Protein AF-A0AAU5ZGX2-F1 (afdb_monomer)

Foldseek 3Di:
DLCQLQVLCVVVVWPKDWDDDDDATEIETELVCVQVSLLSCCPVVNQVAWDAWAWAAPDQQAIKIKTKTWHPDPDPDIHIYIYIYGAHHVQQEGAFCCVVPVVSLVRQLLRCQQRVHHHPPRPDNDHDPDDPPDDDHNNHPPDDDVCVVPAPPPRDDDPPPDPPDPPPDDDDDDDDDFPDDDCCVPDDHDPPDDDDDPPDDDDGDDDDDDDDDDDDDDDDDDDDDDDDDD

Solvent-accessible surface area (backbone atoms only — not comparable to full-atom values): 14916 Å² total; per-residue (Å²): 103,75,54,52,58,53,50,52,37,41,74,72,71,41,83,57,43,81,48,95,58,94,77,52,48,30,35,40,39,50,57,93,43,48,57,63,48,51,50,46,39,30,74,76,70,44,39,70,42,71,76,52,46,46,68,43,70,54,68,94,74,8,34,40,37,38,36,34,34,27,20,78,80,86,56,100,56,75,45,53,40,35,45,31,28,66,31,50,63,92,67,32,61,44,72,40,46,41,89,81,38,71,67,40,49,60,30,50,19,45,30,25,43,32,62,57,38,44,50,50,89,46,94,73,81,49,80,76,82,74,63,92,86,68,84,77,30,75,67,31,86,84,46,78,56,65,64,70,75,75,40,69,83,79,60,92,74,68,96,80,80,55,103,73,69,67,94,80,72,80,81,77,83,82,78,81,65,92,90,65,77,57,60,92,80,63,60,94,69,70,91,89,65,81,83,78,70,91,81,65,81,82,81,78,83,80,82,77,83,80,81,83,82,78,86,84,82,83,84,80,82,86,81,84,82,82,85,88,83,137

Radius of gyration: 30.26 Å; Cα contacts (8 Å, |Δi|>4): 289; chains: 1; bounding box: 65×84×64 Å

Mean predicted aligned error: 16.65 Å

Nearest PDB structures (foldseek):
  8ugi-assembly1_1C  TM=7.668E-01  e=5.657E-13  Sus scrofa
  7z7v-assembly1_C  TM=9.170E-01  e=7.320E-11  unclassified
  8e73-assembly1_S3  TM=9.024E-01  e=4.445E-11  Vigna radiata
  8gym-assembly1_s3  TM=8.548E-01  e=3.508E-08  Tetrahymena thermophila SB210
  6cfw-assembly1_K  TM=7.752E-01  e=2.569E-08  Pyrococcus furiosus DSM 3638

pLDDT: mean 76.88, std 22.95, ra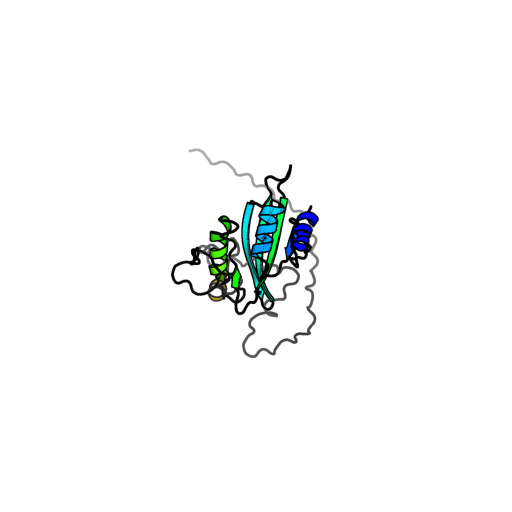nge [35.94, 98.69]

Structure (mmCIF, N/CA/C/O backbone):
data_AF-A0AAU5ZGX2-F1
#
_entry.id   AF-A0AAU5ZGX2-F1
#
loop_
_atom_site.group_PDB
_atom_site.id
_atom_site.type_symbol
_atom_site.label_atom_id
_atom_site.label_alt_id
_atom_site.label_comp_id
_atom_site.label_asym_id
_atom_site.label_entity_id
_atom_site.label_seq_id
_atom_site.pdbx_PDB_ins_code
_atom_site.Cartn_x
_atom_site.Cartn_y
_atom_site.Cartn_z
_atom_site.occupancy
_atom_site.B_iso_or_equiv
_atom_site.auth_seq_id
_atom_site.auth_comp_id
_atom_site.auth_asym_id
_atom_site.auth_atom_id
_atom_site.pdbx_PDB_model_num
ATOM 1 N N . MET A 1 1 ? -4.197 10.205 19.923 1.00 52.53 1 MET A N 1
ATOM 2 C CA . MET A 1 1 ? -4.602 10.497 18.534 1.00 52.53 1 MET A CA 1
ATOM 3 C C . MET A 1 1 ? -3.742 9.746 17.518 1.00 52.53 1 MET A C 1
ATOM 5 O O . MET A 1 1 ? -4.266 8.819 16.932 1.00 52.53 1 MET A O 1
ATOM 9 N N . SER A 1 2 ? -2.413 9.945 17.417 1.00 55.97 2 SER A N 1
ATOM 10 C CA . SER A 1 2 ? -1.538 8.908 16.796 1.00 55.97 2 SER A CA 1
ATOM 11 C C . SER A 1 2 ? -1.635 7.555 17.529 1.00 55.97 2 SER A C 1
ATOM 13 O O . SER A 1 2 ? -1.546 6.501 16.903 1.00 55.97 2 SER A O 1
ATOM 15 N N . HIS A 1 3 ? -1.835 7.617 18.852 1.00 61.22 3 HIS A N 1
ATOM 16 C CA . HIS A 1 3 ? -2.159 6.467 19.693 1.00 61.22 3 HIS A CA 1
ATOM 17 C C . HIS A 1 3 ? -3.439 5.771 19.224 1.00 61.22 3 HIS A C 1
ATOM 19 O O . HIS A 1 3 ? -3.404 4.575 19.043 1.00 61.22 3 HIS A O 1
ATOM 25 N N . ASP A 1 4 ? -4.511 6.489 18.894 1.00 85.50 4 ASP A N 1
ATOM 26 C CA . ASP A 1 4 ? -5.819 5.901 18.574 1.00 85.50 4 ASP A CA 1
ATOM 27 C C . ASP A 1 4 ? -5.759 4.971 17.349 1.00 85.50 4 ASP A C 1
ATOM 29 O O . ASP A 1 4 ? -6.339 3.889 17.371 1.00 85.50 4 ASP A O 1
ATOM 33 N N . ALA A 1 5 ? -4.992 5.334 16.313 1.00 92.31 5 ALA A N 1
ATOM 34 C CA . ALA A 1 5 ? -4.777 4.477 15.145 1.00 92.31 5 ALA A CA 1
ATOM 35 C C . ALA A 1 5 ? -3.962 3.215 15.482 1.00 92.31 5 ALA A C 1
ATOM 37 O O . ALA A 1 5 ? -4.346 2.103 15.116 1.00 92.31 5 ALA A O 1
ATOM 38 N N . LEU A 1 6 ? -2.843 3.372 16.197 1.00 95.19 6 LEU A N 1
ATOM 39 C CA . LEU A 1 6 ? -1.997 2.248 16.611 1.00 95.19 6 LEU A CA 1
ATOM 40 C C . LEU A 1 6 ? -2.716 1.334 17.619 1.00 95.19 6 LEU A C 1
ATOM 42 O O . LEU A 1 6 ? -2.639 0.110 17.523 1.00 95.19 6 LEU A O 1
ATOM 46 N N . ASP A 1 7 ? -3.440 1.922 18.562 1.00 95.31 7 ASP A N 1
ATOM 47 C CA . ASP A 1 7 ? -4.207 1.253 19.608 1.00 95.31 7 ASP A CA 1
ATOM 48 C C . ASP A 1 7 ? -5.372 0.475 18.995 1.00 95.31 7 ASP A C 1
ATOM 50 O O . ASP A 1 7 ? -5.602 -0.670 19.379 1.00 95.31 7 ASP A O 1
ATOM 54 N N . ALA A 1 8 ? -6.072 1.032 17.999 1.00 95.94 8 ALA A N 1
ATOM 55 C CA . ALA A 1 8 ? -7.118 0.317 17.269 1.00 95.94 8 ALA A CA 1
ATOM 56 C C . ALA A 1 8 ? -6.558 -0.911 16.534 1.00 95.94 8 ALA A C 1
ATOM 58 O O . ALA A 1 8 ? -7.114 -2.006 16.643 1.00 95.94 8 ALA A O 1
ATOM 59 N N . LEU A 1 9 ? -5.426 -0.757 15.839 1.00 97.62 9 LEU A N 1
ATOM 60 C CA . LEU A 1 9 ? -4.765 -1.859 15.135 1.00 97.62 9 LEU A CA 1
ATOM 61 C C . LEU A 1 9 ? -4.294 -2.955 16.098 1.00 97.62 9 LEU A C 1
ATOM 63 O O . LEU A 1 9 ? -4.573 -4.137 15.889 1.00 97.62 9 LEU A O 1
ATOM 67 N N . THR A 1 10 ? -3.613 -2.577 17.178 1.00 97.31 10 THR A N 1
ATOM 68 C CA . THR A 1 10 ? -3.107 -3.540 18.166 1.00 97.31 10 THR A CA 1
ATOM 69 C C . THR A 1 10 ? -4.237 -4.208 18.951 1.00 97.31 10 THR A C 1
ATOM 71 O O . THR A 1 10 ? -4.171 -5.412 19.199 1.00 97.31 10 THR A O 1
ATOM 74 N N . SER A 1 11 ? -5.324 -3.490 19.251 1.00 97.25 11 SER A N 1
ATOM 75 C CA . SER A 1 11 ? -6.539 -4.055 19.863 1.00 97.25 11 SER A CA 1
ATOM 76 C C . SER A 1 11 ? -7.256 -5.043 18.939 1.00 97.25 11 SER A C 1
ATOM 78 O O . SER A 1 11 ? -7.857 -6.004 19.417 1.00 97.25 11 SER A O 1
ATOM 80 N N . ALA A 1 12 ? -7.152 -4.854 17.621 1.00 97.06 12 ALA A N 1
ATOM 81 C CA . ALA A 1 12 ? -7.617 -5.809 16.616 1.00 97.06 12 ALA A CA 1
ATOM 82 C C . ALA A 1 12 ? -6.666 -7.013 16.427 1.00 97.06 12 ALA A C 1
ATOM 84 O O . ALA A 1 12 ? -6.909 -7.865 15.574 1.00 97.06 12 ALA A O 1
ATOM 85 N N . GLY A 1 13 ? -5.586 -7.110 17.213 1.00 97.50 13 GLY A N 1
ATOM 86 C CA . GLY A 1 13 ? -4.616 -8.207 17.152 1.00 97.50 13 GLY A CA 1
ATOM 87 C C . GLY A 1 13 ? -3.580 -8.074 16.033 1.00 97.50 13 GLY A C 1
ATOM 88 O O . GLY A 1 13 ? -2.863 -9.034 15.748 1.00 97.50 13 GLY A O 1
ATOM 89 N N . ILE A 1 14 ? -3.480 -6.906 15.394 1.00 98.12 14 ILE A N 1
ATOM 90 C CA . ILE A 1 14 ? -2.488 -6.638 14.350 1.00 98.12 14 ILE A CA 1
ATOM 91 C C . ILE A 1 14 ? -1.179 -6.220 15.020 1.00 98.12 14 ILE A C 1
ATOM 93 O O . ILE A 1 14 ? -1.151 -5.308 15.845 1.00 98.12 14 ILE A O 1
ATOM 97 N N . ALA A 1 15 ? -0.073 -6.865 14.641 1.00 97.50 15 ALA A N 1
ATOM 98 C CA . ALA A 1 15 ? 1.269 -6.548 15.135 1.00 97.50 15 ALA A CA 1
ATOM 99 C C . ALA A 1 15 ? 1.820 -5.255 14.498 1.00 97.50 15 ALA A C 1
ATOM 101 O O . ALA A 1 15 ? 2.815 -5.281 13.778 1.00 97.50 15 ALA A O 1
ATOM 102 N N . ALA A 1 16 ? 1.125 -4.140 14.719 1.00 97.12 16 ALA A N 1
ATOM 103 C CA . ALA A 1 16 ? 1.472 -2.822 14.212 1.00 97.12 16 ALA A CA 1
ATOM 104 C C . ALA A 1 16 ? 2.488 -2.120 15.126 1.00 97.12 16 ALA A C 1
ATOM 106 O O . ALA A 1 16 ? 2.425 -2.242 16.350 1.00 97.12 16 ALA A O 1
ATOM 107 N N . THR A 1 17 ? 3.399 -1.345 14.540 1.00 96.44 17 THR A N 1
ATOM 108 C CA . THR A 1 17 ? 4.371 -0.531 15.284 1.00 96.44 17 THR A CA 1
ATOM 109 C C . THR A 1 17 ? 4.419 0.882 14.729 1.00 96.44 17 THR A C 1
ATOM 111 O O . THR A 1 17 ? 4.478 1.063 13.514 1.00 96.44 17 THR A O 1
ATOM 114 N N . ALA A 1 18 ? 4.441 1.890 15.600 1.00 93.69 18 ALA A N 1
ATOM 115 C CA . ALA A 1 18 ? 4.725 3.255 15.173 1.00 93.69 18 ALA A CA 1
ATOM 116 C C . ALA A 1 18 ? 6.212 3.423 14.835 1.00 93.69 18 ALA A C 1
ATOM 118 O O . ALA A 1 18 ? 7.080 2.840 15.487 1.00 93.69 18 ALA A O 1
ATOM 119 N N . ALA A 1 19 ? 6.491 4.256 13.839 1.00 88.81 19 ALA A N 1
ATOM 120 C CA . ALA A 1 19 ? 7.831 4.681 13.474 1.00 88.81 19 ALA A CA 1
ATOM 121 C C . ALA A 1 19 ? 7.952 6.203 13.564 1.00 88.81 19 ALA A C 1
ATOM 123 O O . ALA A 1 19 ? 7.008 6.929 13.243 1.00 88.81 19 ALA A O 1
ATOM 124 N N . ASP A 1 20 ? 9.136 6.676 13.954 1.00 81.38 20 ASP A N 1
ATOM 125 C CA . ASP A 1 20 ? 9.435 8.104 14.002 1.00 81.38 20 ASP A CA 1
ATOM 126 C C . ASP A 1 20 ? 9.409 8.700 12.589 1.00 81.38 20 ASP A C 1
ATOM 128 O O . ASP A 1 20 ? 10.128 8.265 11.683 1.00 81.38 20 ASP A O 1
ATOM 132 N N . SER A 1 21 ? 8.585 9.727 12.405 1.00 79.94 21 SER A N 1
ATOM 133 C CA . SER A 1 21 ? 8.461 10.477 11.157 1.00 79.94 21 SER A CA 1
ATOM 134 C C . SER A 1 21 ? 8.298 11.967 11.434 1.00 79.94 21 SER A C 1
ATOM 136 O O . SER A 1 21 ? 7.730 12.387 12.441 1.00 79.94 21 SER A O 1
ATOM 138 N N . PHE A 1 22 ? 8.800 12.792 10.515 1.00 79.25 22 PHE A N 1
ATOM 139 C CA . PHE A 1 22 ? 8.487 14.216 10.503 1.00 79.25 22 PHE A CA 1
ATOM 140 C C . PHE A 1 22 ? 7.195 14.420 9.704 1.00 79.25 22 PHE A C 1
ATOM 142 O O . PHE A 1 22 ? 7.195 14.225 8.490 1.00 79.25 22 PHE A O 1
ATOM 149 N N . GLY A 1 23 ? 6.100 14.793 10.372 1.00 82.38 23 GLY A N 1
ATOM 150 C CA . GLY A 1 23 ? 4.791 14.995 9.739 1.00 82.38 23 GLY A CA 1
ATOM 151 C C . GLY A 1 23 ? 3.749 13.964 10.198 1.00 82.38 23 GLY A C 1
ATOM 152 O O . GLY A 1 23 ? 3.616 13.781 11.409 1.00 82.38 23 GLY A O 1
ATOM 153 N N . PRO A 1 24 ? 2.990 13.327 9.279 1.00 84.94 24 PRO A N 1
ATOM 154 C CA . PRO A 1 24 ? 1.991 12.315 9.628 1.00 84.94 24 PRO A CA 1
ATOM 155 C C . PRO A 1 24 ? 2.589 11.169 10.441 1.00 84.94 24 PRO A C 1
ATOM 157 O O . PRO A 1 24 ? 3.753 10.803 10.240 1.00 84.94 24 PRO A O 1
AT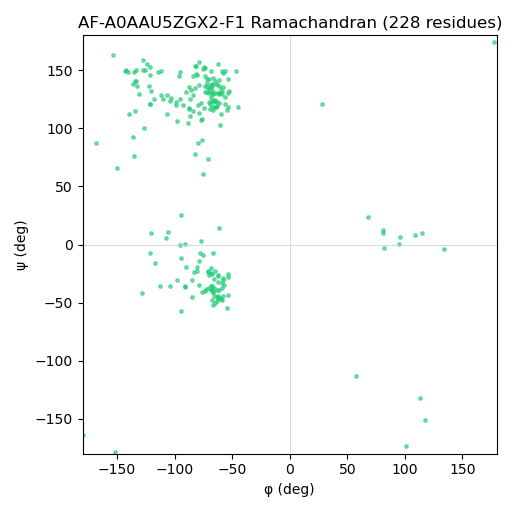OM 160 N N . VAL A 1 25 ? 1.782 10.573 11.321 1.00 91.56 25 VAL A N 1
ATOM 161 C CA . VAL A 1 25 ? 2.180 9.353 12.030 1.00 91.56 25 VAL A CA 1
ATOM 162 C C . VAL A 1 25 ? 2.401 8.236 11.021 1.00 91.56 25 VAL A C 1
ATOM 164 O O . VAL A 1 25 ? 1.618 8.072 10.085 1.00 91.56 25 VAL A O 1
ATOM 167 N N . THR A 1 26 ? 3.474 7.476 11.209 1.00 95.75 26 THR A N 1
ATOM 168 C CA . THR A 1 26 ? 3.774 6.329 10.362 1.00 95.75 26 THR A CA 1
ATOM 169 C C . THR A 1 26 ? 3.623 5.042 11.153 1.00 95.75 26 THR A C 1
ATOM 171 O O . THR A 1 26 ? 4.194 4.911 12.235 1.00 95.75 26 THR A O 1
ATOM 174 N N . ILE A 1 27 ? 2.863 4.096 10.612 1.00 97.31 27 ILE A N 1
ATOM 175 C CA . ILE A 1 27 ? 2.595 2.800 11.227 1.00 97.31 27 ILE A CA 1
ATOM 176 C C . ILE A 1 27 ? 3.064 1.708 10.270 1.00 97.31 27 ILE A C 1
ATOM 178 O O . ILE A 1 27 ? 2.592 1.610 9.139 1.00 97.31 27 ILE A O 1
ATOM 182 N N . ASP A 1 28 ? 3.993 0.877 10.726 1.00 97.75 28 ASP A N 1
ATOM 183 C CA . ASP A 1 28 ? 4.382 -0.340 10.026 1.00 97.75 28 ASP A CA 1
ATOM 184 C C . ASP A 1 28 ? 3.436 -1.480 10.425 1.00 97.75 28 ASP A C 1
ATOM 186 O O . ASP A 1 28 ? 3.162 -1.686 11.610 1.00 97.75 28 ASP A O 1
ATOM 190 N N . VAL A 1 29 ? 2.945 -2.228 9.436 1.00 98.44 29 VAL A N 1
ATOM 191 C CA . VAL A 1 29 ? 2.091 -3.407 9.625 1.00 98.44 29 VAL A CA 1
ATOM 192 C C . VAL A 1 29 ? 2.650 -4.617 8.866 1.00 98.44 29 VAL A C 1
ATOM 194 O O . VAL A 1 29 ? 3.270 -4.460 7.805 1.00 98.44 29 VAL A O 1
ATOM 197 N N . PRO A 1 30 ? 2.422 -5.851 9.350 1.00 98.31 30 PRO A N 1
ATOM 198 C CA . PRO A 1 30 ? 2.777 -7.053 8.605 1.00 98.31 30 PRO A CA 1
ATOM 199 C C . PRO A 1 30 ? 2.013 -7.127 7.279 1.00 98.31 30 PRO A C 1
ATOM 201 O O . PRO A 1 30 ? 0.816 -6.843 7.241 1.00 98.31 30 PRO A O 1
ATOM 204 N N . ALA A 1 31 ? 2.666 -7.595 6.212 1.00 97.94 31 ALA A N 1
ATOM 205 C CA . ALA A 1 31 ? 2.037 -7.728 4.893 1.00 97.94 31 ALA A CA 1
ATOM 206 C C . ALA A 1 31 ? 0.783 -8.623 4.924 1.00 97.94 31 ALA A C 1
ATOM 208 O O . ALA A 1 31 ? -0.210 -8.336 4.262 1.00 97.94 31 ALA A O 1
ATOM 209 N N . ALA A 1 32 ? 0.788 -9.661 5.768 1.00 98.12 32 ALA A N 1
ATOM 210 C CA . ALA A 1 32 ? -0.356 -10.554 5.972 1.00 98.12 32 ALA A CA 1
ATOM 211 C C . ALA A 1 32 ? -1.585 -9.857 6.587 1.00 98.12 32 ALA A C 1
ATOM 213 O O . ALA A 1 32 ? -2.704 -10.338 6.441 1.00 98.12 32 ALA A O 1
ATOM 214 N N . SER A 1 33 ? -1.384 -8.731 7.273 1.00 98.50 33 SER A N 1
ATOM 215 C CA . SER A 1 33 ? -2.443 -7.934 7.897 1.00 98.50 33 SER A CA 1
ATOM 216 C C . SER A 1 33 ? -2.735 -6.652 7.118 1.00 98.50 33 SER A C 1
ATOM 218 O O . SER A 1 33 ? -3.451 -5.799 7.627 1.00 98.50 33 SER A O 1
ATOM 220 N N . TRP A 1 34 ? -2.194 -6.502 5.903 1.00 98.56 34 TRP A N 1
ATOM 221 C CA . TRP A 1 34 ? -2.292 -5.278 5.110 1.00 98.56 34 TRP A CA 1
ATOM 222 C C . TRP A 1 34 ? -3.740 -4.823 4.905 1.00 98.56 34 TRP A C 1
ATOM 224 O O . TRP A 1 34 ? -4.086 -3.710 5.288 1.00 98.56 34 TRP A O 1
ATOM 234 N N . VAL A 1 35 ? -4.603 -5.698 4.382 1.00 98.69 35 VAL A N 1
ATOM 235 C CA . VAL A 1 35 ? -6.023 -5.386 4.136 1.00 98.69 35 VAL A CA 1
ATOM 236 C C . VAL A 1 35 ? -6.761 -5.133 5.450 1.00 98.69 35 VAL A C 1
ATOM 238 O O . VAL A 1 35 ? -7.363 -4.077 5.616 1.00 98.69 35 VAL A O 1
ATOM 241 N N . ALA A 1 36 ? -6.632 -6.044 6.420 1.00 98.62 36 ALA A N 1
ATOM 242 C CA . ALA A 1 36 ? -7.305 -5.931 7.714 1.00 98.62 36 ALA A CA 1
ATOM 243 C C . ALA A 1 36 ? -6.933 -4.639 8.465 1.00 98.62 36 ALA A C 1
ATOM 245 O O . ALA A 1 36 ? -7.784 -4.015 9.091 1.00 98.62 36 ALA A O 1
ATOM 246 N N . ALA A 1 37 ? -5.673 -4.200 8.379 1.00 98.56 37 ALA A N 1
ATOM 247 C CA . ALA A 1 37 ? -5.237 -2.937 8.966 1.00 98.56 37 ALA A CA 1
ATOM 248 C C . ALA A 1 37 ? -5.961 -1.742 8.335 1.00 98.56 37 ALA A C 1
ATOM 250 O O . ALA A 1 37 ? -6.429 -0.859 9.048 1.00 98.56 37 ALA A O 1
ATOM 251 N N . HIS A 1 38 ? -6.091 -1.732 7.010 1.00 98.62 38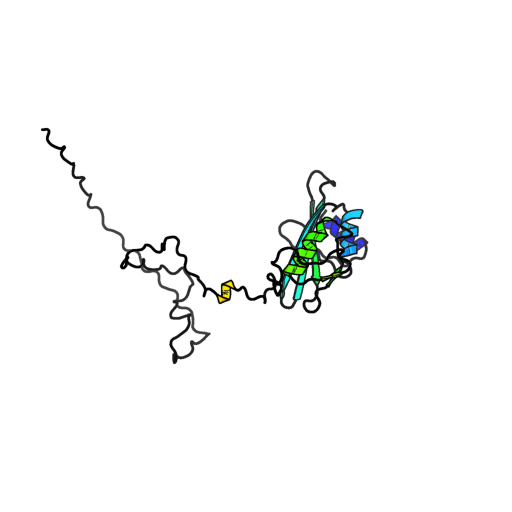 HIS A N 1
ATOM 252 C CA . HIS A 1 38 ? -6.792 -0.672 6.290 1.00 98.62 38 HIS A CA 1
ATOM 253 C C . HIS A 1 38 ? -8.296 -0.670 6.579 1.00 98.62 38 HIS A C 1
ATOM 255 O O . HIS A 1 38 ? -8.874 0.399 6.749 1.00 98.62 38 HIS A O 1
ATOM 261 N N . GLU A 1 39 ? -8.924 -1.839 6.707 1.00 98.56 39 GLU A N 1
ATOM 262 C CA . GLU A 1 39 ? -10.329 -1.950 7.117 1.00 98.56 39 GLU A CA 1
ATOM 263 C C . GLU A 1 39 ? -10.551 -1.404 8.532 1.00 98.56 39 GLU A C 1
ATOM 265 O O . GLU A 1 39 ? -11.454 -0.596 8.739 1.00 98.56 39 GLU A O 1
ATOM 270 N N . VAL A 1 40 ? -9.689 -1.752 9.496 1.00 98.25 40 VAL A N 1
ATOM 271 C CA . VAL A 1 40 ? -9.758 -1.211 10.865 1.00 98.25 40 VAL A CA 1
ATOM 272 C C . VAL A 1 40 ? -9.585 0.309 10.869 1.00 98.25 40 VAL A C 1
ATOM 274 O O . VAL A 1 40 ? -10.364 1.016 11.508 1.00 98.25 40 VAL A O 1
ATOM 277 N N . LEU A 1 41 ? -8.596 0.833 10.141 1.00 96.81 41 LEU A N 1
ATOM 278 C CA . LEU A 1 41 ? -8.358 2.277 10.061 1.00 96.81 41 LEU A CA 1
ATOM 279 C C . LEU A 1 41 ? -9.536 3.017 9.412 1.00 96.81 41 LEU A C 1
ATOM 281 O O . LEU A 1 41 ? -9.909 4.093 9.880 1.00 96.81 41 LEU A O 1
ATOM 285 N N . ARG A 1 42 ? -10.155 2.436 8.380 1.00 96.31 42 ARG A N 1
ATOM 286 C CA . ARG A 1 42 ? -11.348 2.990 7.730 1.00 96.31 42 ARG A CA 1
ATOM 287 C C . ARG A 1 42 ? -12.562 2.980 8.658 1.00 96.31 42 ARG A C 1
ATOM 289 O O . ARG A 1 42 ? -13.199 4.016 8.824 1.00 96.31 42 ARG A O 1
ATOM 296 N N . ASP A 1 43 ? -12.872 1.823 9.240 1.00 95.81 43 ASP A N 1
ATOM 297 C CA . ASP A 1 43 ? -14.174 1.554 9.860 1.00 95.81 43 ASP A CA 1
ATOM 298 C C . ASP A 1 43 ? -14.219 1.915 11.348 1.00 95.81 43 ASP A C 1
ATOM 300 O O . ASP A 1 43 ? -15.255 2.365 11.838 1.00 95.81 43 ASP A O 1
ATOM 304 N N . ALA A 1 44 ? -13.114 1.723 12.075 1.00 94.00 44 ALA A N 1
ATOM 305 C CA . ALA A 1 44 ? -13.052 1.978 13.515 1.00 94.00 44 ALA A CA 1
ATOM 306 C C . ALA A 1 44 ? -12.445 3.344 13.859 1.00 94.00 44 ALA A C 1
ATOM 308 O O . ALA A 1 44 ? -12.810 3.919 14.883 1.00 94.00 44 ALA A O 1
ATOM 309 N N . VAL A 1 45 ? -11.524 3.849 13.030 1.00 93.00 45 VAL A N 1
ATOM 310 C CA . VAL A 1 45 ? -10.805 5.107 13.307 1.00 93.00 45 VAL A CA 1
ATOM 311 C C . VAL A 1 45 ? -11.334 6.272 12.470 1.00 93.00 45 VAL A C 1
ATOM 313 O O . VAL A 1 45 ? -11.425 7.378 12.985 1.00 93.00 45 VAL A O 1
ATOM 316 N N . GLY A 1 46 ? -11.745 6.030 11.220 1.00 92.94 46 GLY A N 1
ATOM 317 C CA . GLY A 1 46 ? -12.349 7.051 10.352 1.00 92.94 46 GLY A CA 1
ATOM 318 C C . GLY A 1 46 ? -11.476 7.515 9.182 1.00 92.94 46 GLY A C 1
ATOM 319 O O . GLY A 1 46 ? -11.866 8.435 8.459 1.00 92.94 46 GLY A O 1
ATOM 320 N N . PHE A 1 47 ? -10.336 6.860 8.928 1.00 95.06 47 PHE A N 1
ATOM 321 C CA . PHE A 1 47 ? -9.461 7.127 7.778 1.00 95.06 47 PHE A CA 1
ATOM 322 C C . PHE A 1 47 ? -10.108 6.662 6.463 1.00 95.06 47 PHE A C 1
ATOM 324 O O . PHE A 1 47 ? -9.765 5.637 5.873 1.00 95.06 47 PHE A O 1
ATOM 331 N N . THR A 1 48 ? -11.109 7.418 6.025 1.00 94.31 48 THR A N 1
ATOM 332 C CA . THR A 1 48 ? -11.982 7.103 4.888 1.00 94.31 48 THR A CA 1
ATOM 333 C C . THR A 1 48 ? -11.458 7.640 3.563 1.00 94.31 48 THR A C 1
ATOM 335 O O . THR A 1 48 ? -11.859 7.146 2.508 1.00 94.31 48 THR A O 1
ATOM 338 N N . PHE A 1 49 ? -10.554 8.621 3.590 1.00 95.25 49 PHE A N 1
ATOM 339 C CA . PHE A 1 49 ? -9.941 9.157 2.385 1.00 95.25 49 PHE A CA 1
ATOM 340 C C . PHE A 1 49 ? -8.607 8.473 2.105 1.00 95.25 49 PHE A C 1
ATOM 342 O O . PHE A 1 49 ? -7.704 8.475 2.939 1.00 95.25 49 PHE A O 1
ATOM 349 N N . PHE A 1 50 ? -8.484 7.922 0.902 1.00 97.50 50 PHE A N 1
ATOM 350 C CA . PHE A 1 50 ? -7.249 7.354 0.383 1.00 97.50 50 PHE A CA 1
ATOM 351 C C . PHE A 1 50 ? -6.574 8.380 -0.524 1.00 97.50 50 PHE A C 1
ATOM 353 O O . PHE A 1 50 ? -7.172 8.794 -1.516 1.00 97.50 50 PHE A O 1
ATOM 360 N N . ASP A 1 51 ? -5.353 8.784 -0.179 1.00 96.56 51 ASP A N 1
ATOM 361 C CA . ASP A 1 51 ? -4.629 9.829 -0.903 1.00 96.56 51 ASP A CA 1
ATOM 362 C C . ASP A 1 51 ? -3.699 9.244 -1.971 1.00 96.56 51 ASP A C 1
ATOM 364 O O . ASP A 1 51 ? -3.853 9.530 -3.155 1.00 96.56 51 ASP A O 1
ATOM 368 N N . PHE A 1 52 ? -2.765 8.373 -1.577 1.00 98.12 52 PHE A N 1
ATOM 369 C CA . PHE A 1 52 ? -1.887 7.686 -2.524 1.00 98.12 52 PHE A CA 1
ATOM 370 C C . PHE A 1 52 ? -1.395 6.339 -1.994 1.00 98.12 52 PHE A C 1
ATOM 372 O O . PHE A 1 52 ? -1.400 6.080 -0.789 1.00 98.12 52 PHE A O 1
ATOM 379 N N . LEU A 1 53 ? -0.885 5.513 -2.911 1.00 98.62 53 LEU A N 1
ATOM 380 C CA . LEU A 1 53 ? -0.036 4.365 -2.602 1.00 98.62 53 LEU A CA 1
ATOM 381 C C . LEU A 1 53 ? 1.163 4.331 -3.546 1.00 98.62 53 LEU A C 1
ATOM 383 O O . LEU A 1 53 ? 1.049 4.637 -4.730 1.00 98.62 53 LEU A O 1
ATOM 387 N N . SER A 1 54 ? 2.325 3.982 -3.005 1.00 98.44 54 SER A N 1
ATOM 388 C CA . SER A 1 54 ? 3.539 3.760 -3.787 1.00 98.44 54 SER A CA 1
ATOM 389 C C . SER A 1 54 ? 4.454 2.757 -3.089 1.00 98.44 54 SER A C 1
ATOM 391 O O . SER A 1 54 ? 4.131 2.239 -2.019 1.00 98.44 54 SER A O 1
ATOM 393 N N . ALA A 1 55 ? 5.615 2.494 -3.680 1.00 98.31 55 ALA A N 1
ATOM 394 C CA . ALA A 1 55 ? 6.652 1.681 -3.071 1.00 98.31 55 ALA A CA 1
ATOM 395 C C . ALA A 1 55 ? 8.005 2.397 -3.071 1.00 98.31 55 ALA A C 1
ATOM 397 O O . ALA A 1 55 ? 8.262 3.309 -3.853 1.00 98.31 55 ALA A O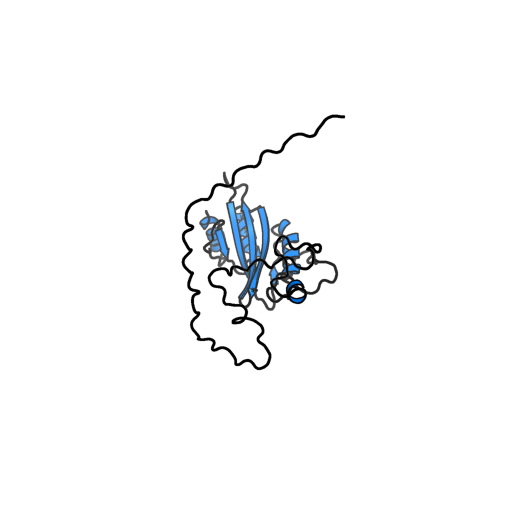 1
ATOM 398 N N . ALA A 1 56 ? 8.889 1.960 -2.185 1.00 97.56 56 ALA A N 1
ATOM 399 C CA . ALA A 1 56 ? 10.299 2.299 -2.195 1.00 97.56 56 ALA A CA 1
ATOM 400 C C . ALA A 1 56 ? 11.120 1.014 -2.319 1.00 97.56 56 ALA A C 1
ATOM 402 O O . ALA A 1 56 ? 10.891 0.043 -1.601 1.00 97.56 56 ALA A O 1
ATOM 403 N N . ASP A 1 57 ? 12.091 1.014 -3.229 1.00 97.44 57 ASP A N 1
ATOM 404 C CA . ASP A 1 57 ? 13.059 -0.072 -3.356 1.00 97.44 57 ASP A CA 1
ATOM 405 C C . ASP A 1 57 ? 14.115 0.046 -2.239 1.00 97.44 57 ASP A C 1
ATOM 407 O O . ASP A 1 57 ? 14.983 0.925 -2.281 1.00 97.44 57 ASP A O 1
ATOM 411 N N . GLU A 1 58 ? 14.057 -0.833 -1.238 1.00 96.50 58 GLU A N 1
ATOM 412 C CA . GLU A 1 58 ? 15.016 -0.921 -0.125 1.00 96.50 58 GLU A CA 1
ATOM 413 C C . GLU A 1 58 ? 16.129 -1.948 -0.395 1.00 96.50 58 GLU A C 1
ATOM 415 O O . GLU A 1 58 ? 16.773 -2.460 0.515 1.00 96.50 58 GLU A O 1
ATOM 420 N N . LEU A 1 59 ? 16.420 -2.210 -1.674 1.00 93.56 59 LEU A N 1
ATOM 421 C CA . LEU A 1 59 ? 17.475 -3.111 -2.133 1.00 93.56 59 LEU A CA 1
ATOM 422 C C . LEU A 1 59 ? 17.294 -4.527 -1.567 1.00 93.56 59 LEU A C 1
ATOM 424 O O . LEU A 1 59 ? 16.356 -5.232 -1.942 1.00 93.56 59 LEU A O 1
ATOM 428 N N . THR A 1 60 ? 18.211 -4.964 -0.705 1.00 92.94 60 THR A N 1
ATOM 429 C CA . THR A 1 60 ? 18.225 -6.308 -0.122 1.00 92.94 60 THR A CA 1
ATOM 430 C C . THR A 1 60 ? 17.059 -6.554 0.822 1.00 92.94 60 THR A C 1
ATOM 432 O O . THR A 1 60 ? 16.653 -7.703 0.967 1.00 92.94 60 THR A O 1
ATOM 435 N N . ASP A 1 61 ? 16.505 -5.499 1.419 1.00 94.38 61 ASP A N 1
ATOM 436 C CA . ASP A 1 61 ? 15.450 -5.622 2.427 1.00 94.38 61 ASP A CA 1
ATOM 437 C C . ASP A 1 61 ? 14.071 -5.843 1.790 1.00 94.38 61 ASP A C 1
ATOM 439 O O . ASP A 1 61 ? 13.165 -6.370 2.432 1.00 94.38 61 ASP A O 1
ATOM 443 N N . GLY A 1 62 ? 13.924 -5.510 0.503 1.00 96.69 62 GLY A N 1
ATOM 444 C CA . GLY A 1 62 ? 12.692 -5.698 -0.258 1.00 96.69 62 GLY A CA 1
ATOM 445 C C . GLY A 1 62 ? 12.091 -4.393 -0.758 1.00 96.69 62 GLY A C 1
ATOM 446 O O . GLY A 1 62 ? 12.802 -3.423 -1.030 1.00 96.69 62 GLY A O 1
ATOM 447 N N . PHE A 1 63 ? 10.769 -4.385 -0.908 1.00 98.44 63 PHE A N 1
ATOM 448 C CA . PHE A 1 63 ? 10.013 -3.189 -1.267 1.00 98.44 63 PHE A CA 1
ATOM 449 C C . PHE A 1 63 ? 9.191 -2.724 -0.076 1.00 98.44 63 PHE A C 1
ATOM 451 O O . PHE A 1 63 ? 8.387 -3.485 0.466 1.00 98.44 63 PHE A O 1
ATOM 458 N N . ARG A 1 64 ? 9.363 -1.462 0.318 1.00 98.25 64 ARG A N 1
ATOM 459 C CA . ARG A 1 64 ? 8.487 -0.833 1.301 1.00 98.25 64 ARG A CA 1
ATOM 460 C C . ARG A 1 64 ? 7.303 -0.217 0.585 1.00 98.25 64 ARG A C 1
ATOM 462 O O . ARG A 1 64 ? 7.451 0.821 -0.052 1.00 98.25 64 ARG A O 1
ATOM 469 N N . VAL A 1 65 ? 6.149 -0.861 0.673 1.00 98.62 65 VAL A N 1
ATOM 470 C CA . VAL A 1 65 ? 4.885 -0.321 0.168 1.00 98.62 65 VAL A CA 1
ATOM 471 C C . VAL A 1 65 ? 4.322 0.627 1.216 1.00 98.62 65 VAL A C 1
ATOM 473 O O . VAL A 1 65 ? 4.340 0.319 2.408 1.00 98.62 65 VAL A O 1
ATOM 476 N N . VAL A 1 66 ? 3.861 1.793 0.779 1.00 98.38 66 VAL A N 1
ATOM 477 C CA . VAL A 1 66 ? 3.341 2.859 1.634 1.00 98.38 66 VAL A CA 1
ATOM 478 C C . VAL A 1 66 ? 2.012 3.323 1.070 1.00 98.38 66 VAL A C 1
ATOM 480 O O . VAL A 1 66 ? 1.936 3.655 -0.111 1.00 98.38 66 VAL A O 1
ATOM 483 N N . SER A 1 67 ? 0.992 3.385 1.915 1.00 98.44 67 SER A N 1
ATOM 484 C CA . SER A 1 67 ? -0.259 4.084 1.648 1.00 98.44 67 SER A CA 1
ATOM 485 C C . SER A 1 67 ? -0.381 5.301 2.560 1.00 98.44 67 SER A C 1
ATOM 487 O O . SER A 1 67 ? 0.121 5.318 3.688 1.00 98.44 67 SER A O 1
ATOM 489 N N . HIS A 1 68 ? -1.051 6.331 2.063 1.00 97.62 68 HIS A N 1
ATOM 490 C CA . HIS A 1 68 ? -1.384 7.523 2.821 1.00 97.62 68 HIS A CA 1
ATOM 491 C C . HIS A 1 68 ? -2.896 7.656 2.906 1.00 97.62 68 HIS A C 1
ATOM 493 O O . HIS A 1 68 ? -3.589 7.658 1.884 1.00 97.62 68 HIS A O 1
ATOM 499 N N . LEU A 1 69 ? -3.396 7.761 4.132 1.00 96.62 69 LEU A N 1
ATOM 500 C CA . LEU A 1 69 ? -4.813 7.906 4.418 1.00 96.62 69 LEU A CA 1
ATOM 501 C C . LEU A 1 69 ? -5.050 9.200 5.185 1.00 96.62 69 LEU A C 1
ATOM 503 O O . LEU A 1 69 ? -4.179 9.673 5.920 1.00 96.62 69 LEU A O 1
ATOM 507 N N . ALA A 1 70 ? -6.251 9.741 5.038 1.00 94.25 70 ALA A N 1
ATOM 508 C CA . ALA A 1 70 ? -6.676 10.923 5.757 1.00 94.25 70 ALA A CA 1
ATOM 509 C C . ALA A 1 70 ? -8.092 10.770 6.317 1.00 94.25 70 ALA A C 1
ATOM 511 O O . ALA A 1 70 ? -8.953 10.104 5.734 1.00 94.25 70 ALA A O 1
ATOM 512 N N . ASP A 1 71 ? -8.322 11.411 7.455 1.00 92.88 71 ASP A N 1
ATOM 513 C CA . ASP A 1 71 ? -9.645 11.629 8.017 1.00 92.88 71 ASP A CA 1
ATOM 514 C C . ASP A 1 71 ? -10.019 13.105 7.838 1.00 92.88 71 ASP A C 1
ATOM 516 O O . ASP A 1 71 ? -9.410 14.001 8.422 1.00 92.88 71 ASP A O 1
ATOM 520 N N . PHE A 1 72 ? -11.019 13.350 6.990 1.00 85.50 72 PHE A N 1
ATOM 521 C CA . PHE A 1 72 ? -11.573 14.682 6.730 1.00 85.50 72 PHE A CA 1
ATOM 522 C C . PHE A 1 72 ? -12.801 15.004 7.590 1.00 85.50 72 PHE A C 1
ATOM 524 O O . PHE A 1 72 ? -13.254 16.149 7.585 1.00 85.50 72 PHE A O 1
ATOM 531 N N . TRP A 1 73 ? -13.370 14.013 8.279 1.00 79.88 73 TRP A N 1
ATOM 532 C CA . TRP A 1 73 ? -14.701 14.098 8.884 1.00 79.88 73 TRP A CA 1
ATOM 533 C C . TRP A 1 73 ? -14.687 13.987 10.414 1.00 79.88 73 TRP A C 1
ATOM 535 O O . TRP A 1 73 ? -15.677 14.357 11.045 1.00 79.88 73 TRP A O 1
ATOM 545 N N . GLY A 1 74 ? -13.590 13.521 11.019 1.00 67.62 74 GLY A N 1
ATOM 546 C CA . GLY A 1 74 ? -13.474 13.286 12.461 1.00 67.62 74 GLY A CA 1
ATOM 547 C C . GLY A 1 74 ? -13.246 14.515 13.346 1.00 67.62 74 GLY A C 1
ATOM 548 O O . GLY A 1 74 ? -13.312 14.389 14.570 1.00 67.62 74 GLY A O 1
ATOM 549 N N . GLY A 1 75 ? -13.019 15.719 12.801 1.00 71.31 75 GLY A N 1
ATOM 550 C CA . GLY A 1 75 ? -12.762 16.890 13.648 1.00 71.31 75 GLY A CA 1
ATOM 551 C C . GLY A 1 75 ? -12.529 18.224 12.935 1.00 71.31 75 GLY A 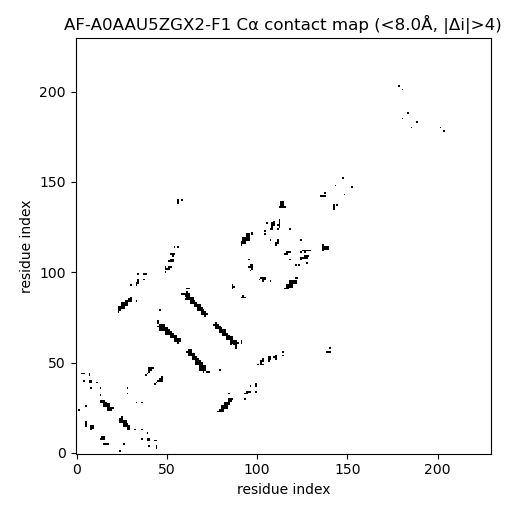C 1
ATOM 552 O O . GLY A 1 75 ? -12.846 18.408 11.765 1.00 71.31 75 GLY A O 1
ATOM 553 N N . SER A 1 76 ? -11.979 19.196 13.673 1.00 77.06 76 SER A N 1
ATOM 554 C CA . SER A 1 76 ? -11.670 20.545 13.164 1.00 77.06 76 SER A CA 1
ATOM 555 C C . SER A 1 76 ? -10.434 20.604 12.257 1.00 77.06 76 SER A C 1
ATOM 557 O O . SER A 1 76 ? -10.157 21.652 11.671 1.00 77.06 76 SER A O 1
ATOM 559 N N . HIS A 1 77 ? -9.677 19.510 12.169 1.00 81.00 77 HIS A N 1
ATOM 560 C CA . HIS A 1 77 ? -8.463 19.380 11.372 1.00 81.00 77 HIS A CA 1
ATOM 561 C C . HIS A 1 77 ? -8.493 18.068 10.595 1.00 81.00 77 HIS A C 1
ATOM 563 O O . HIS A 1 77 ? -9.083 17.096 11.056 1.00 81.00 77 HIS A O 1
ATOM 569 N N . VAL A 1 78 ? -7.843 18.064 9.430 1.00 89.19 78 VAL A N 1
ATOM 570 C CA . VAL A 1 78 ? -7.617 16.842 8.656 1.00 89.19 78 VAL A CA 1
ATOM 571 C C . VAL A 1 78 ? -6.475 16.077 9.311 1.00 89.19 78 VAL A C 1
ATOM 573 O O . VAL A 1 78 ? -5.375 16.618 9.461 1.00 89.19 78 VAL A O 1
ATOM 576 N N . GLU A 1 79 ? -6.741 14.839 9.712 1.00 90.19 79 GLU A N 1
ATOM 577 C CA . GLU A 1 79 ? -5.719 13.949 10.257 1.00 90.19 79 GLU A CA 1
ATOM 578 C C . GLU A 1 79 ? -5.165 13.038 9.167 1.00 90.19 79 GLU A C 1
ATOM 580 O O . GLU A 1 79 ? -5.872 12.669 8.235 1.00 90.19 79 GLU A O 1
ATOM 585 N N . HIS A 1 80 ? -3.890 12.676 9.284 1.00 92.75 80 HIS A N 1
ATOM 586 C CA . HIS A 1 80 ? -3.160 11.923 8.271 1.00 92.75 80 HIS A CA 1
ATOM 587 C C . HIS A 1 80 ? -2.377 10.773 8.902 1.00 92.75 80 HIS A C 1
ATOM 589 O O . HIS A 1 80 ? -1.744 10.947 9.949 1.00 92.75 80 HIS A O 1
ATOM 595 N N . VAL A 1 81 ? -2.351 9.626 8.224 1.00 95.12 81 VAL A N 1
ATOM 596 C CA . VAL A 1 81 ? -1.545 8.460 8.603 1.00 95.12 81 VAL A CA 1
ATOM 597 C C . VAL A 1 81 ? -0.862 7.857 7.382 1.00 95.12 81 VAL A C 1
ATOM 599 O O . VAL A 1 81 ? -1.458 7.721 6.314 1.00 95.12 81 VAL A O 1
ATOM 602 N N . LEU A 1 82 ? 0.403 7.478 7.552 1.00 97.31 82 LEU A N 1
ATOM 603 C CA . LEU A 1 82 ? 1.128 6.633 6.613 1.00 97.31 82 LEU A CA 1
ATOM 604 C C . LEU A 1 82 ? 1.116 5.199 7.132 1.00 97.31 82 LEU A C 1
ATOM 606 O O . LEU A 1 82 ? 1.605 4.935 8.229 1.00 97.31 82 LEU A O 1
ATOM 610 N N . VAL A 1 83 ? 0.600 4.267 6.337 1.00 98.19 83 VAL A N 1
ATOM 611 C CA . VAL A 1 83 ? 0.649 2.835 6.645 1.00 98.19 83 VAL A CA 1
ATOM 612 C C . VAL A 1 83 ? 1.674 2.199 5.728 1.00 98.19 83 VAL A C 1
ATOM 614 O O . VAL A 1 83 ? 1.654 2.403 4.515 1.00 98.19 83 VAL A O 1
ATOM 617 N N . ARG A 1 84 ? 2.609 1.446 6.298 1.00 98.12 84 ARG A N 1
ATOM 618 C CA . ARG A 1 84 ? 3.710 0.847 5.545 1.00 98.12 84 ARG A CA 1
ATOM 619 C C . ARG A 1 84 ? 3.777 -0.646 5.769 1.00 98.12 84 ARG A C 1
ATOM 621 O O . ARG A 1 84 ? 3.477 -1.143 6.850 1.00 98.12 84 ARG A O 1
ATOM 628 N N . THR A 1 85 ? 4.251 -1.357 4.763 1.00 98.56 85 THR A N 1
ATOM 629 C CA . THR A 1 85 ? 4.626 -2.756 4.905 1.00 98.56 85 THR A CA 1
ATOM 630 C C . THR A 1 85 ? 5.859 -3.059 4.069 1.00 98.56 85 THR A C 1
ATOM 632 O O . THR A 1 85 ? 6.093 -2.427 3.039 1.00 98.56 85 THR A O 1
ATOM 635 N N . LEU A 1 86 ? 6.673 -4.001 4.533 1.00 98.19 86 LEU A N 1
ATOM 636 C CA . LEU A 1 86 ? 7.851 -4.472 3.816 1.00 98.19 86 LEU A CA 1
ATOM 637 C C . LEU A 1 86 ? 7.531 -5.837 3.207 1.00 98.19 86 LEU A C 1
ATOM 639 O O . LEU A 1 86 ? 7.154 -6.760 3.932 1.00 98.19 86 LEU A O 1
ATOM 643 N N . ILE A 1 87 ? 7.690 -5.959 1.890 1.00 98.19 87 ILE A N 1
ATOM 644 C CA . ILE A 1 87 ? 7.490 -7.215 1.160 1.00 98.19 87 ILE A CA 1
ATOM 645 C C . ILE A 1 87 ? 8.805 -7.724 0.555 1.00 98.19 87 ILE A C 1
ATOM 647 O O . ILE A 1 87 ? 9.654 -6.912 0.173 1.00 98.19 87 ILE A O 1
ATOM 651 N N . PRO A 1 88 ? 8.983 -9.054 0.429 1.00 97.06 88 PRO A N 1
ATOM 652 C CA . PRO A 1 88 ? 10.186 -9.641 -0.155 1.00 97.06 88 PRO A CA 1
ATOM 653 C C . PRO A 1 88 ? 10.451 -9.171 -1.591 1.00 97.06 88 PRO A C 1
ATOM 655 O O . PRO A 1 88 ? 9.527 -8.945 -2.372 1.00 97.06 88 PRO A O 1
ATOM 658 N N . ARG A 1 89 ? 11.733 -9.067 -1.961 1.00 93.25 89 ARG A N 1
ATOM 659 C CA . ARG A 1 89 ? 12.156 -8.643 -3.307 1.00 93.25 89 ARG A CA 1
ATOM 660 C C . ARG A 1 89 ? 11.924 -9.702 -4.385 1.00 93.25 89 ARG A C 1
ATOM 662 O O . ARG A 1 89 ? 11.644 -9.361 -5.529 1.00 93.25 89 ARG A O 1
ATOM 669 N N . ASP A 1 90 ? 12.140 -10.969 -4.046 1.00 91.00 90 ASP A N 1
ATOM 670 C CA . ASP A 1 90 ? 12.141 -12.096 -4.985 1.00 91.00 90 ASP A CA 1
ATOM 671 C C . ASP A 1 90 ? 10.737 -12.398 -5.520 1.00 91.00 90 ASP A C 1
ATOM 673 O O . ASP A 1 90 ? 10.568 -12.711 -6.699 1.00 91.00 90 ASP A O 1
ATOM 677 N N . LYS A 1 91 ? 9.731 -12.268 -4.651 1.00 91.88 91 LYS A N 1
ATOM 678 C CA . LYS A 1 91 ? 8.310 -12.427 -4.964 1.00 91.88 91 LYS A CA 1
ATOM 679 C C . LYS A 1 91 ? 7.518 -11.288 -4.319 1.00 91.88 91 LYS A C 1
ATOM 681 O O . LYS A 1 91 ? 6.874 -11.505 -3.292 1.00 91.88 91 LYS A O 1
ATOM 686 N N . PRO A 1 92 ? 7.574 -10.076 -4.899 1.00 96.00 92 PRO A N 1
ATOM 687 C CA . PRO A 1 92 ? 6.917 -8.909 -4.336 1.00 96.00 92 PRO A CA 1
ATOM 688 C C . PRO A 1 92 ? 5.417 -8.994 -4.608 1.00 96.00 92 PRO A C 1
ATOM 690 O O . PRO A 1 92 ? 4.925 -8.554 -5.647 1.00 96.00 92 PRO A O 1
ATOM 693 N N . VAL A 1 93 ? 4.704 -9.608 -3.672 1.00 98.25 93 VAL A N 1
ATOM 694 C CA . VAL A 1 93 ? 3.260 -9.819 -3.727 1.00 98.25 93 VAL A CA 1
ATOM 695 C C . VAL A 1 93 ? 2.615 -9.189 -2.499 1.00 98.25 93 VAL A C 1
ATOM 697 O O . VAL A 1 93 ? 3.123 -9.333 -1.386 1.00 98.25 93 VAL A O 1
ATOM 700 N N . LEU A 1 94 ? 1.501 -8.491 -2.703 1.00 98.56 94 LEU A N 1
ATOM 701 C CA . LEU A 1 94 ? 0.699 -7.894 -1.640 1.00 98.56 94 LEU A CA 1
ATOM 702 C C . LEU A 1 94 ? -0.789 -8.013 -1.991 1.00 98.56 94 LEU A C 1
ATOM 704 O O . LEU A 1 94 ? -1.143 -8.034 -3.163 1.00 98.56 94 LEU A O 1
ATOM 708 N N . ALA A 1 95 ? -1.677 -8.101 -1.004 1.00 98.56 95 ALA A N 1
ATOM 709 C CA . ALA A 1 95 ? -3.115 -8.100 -1.275 1.00 98.56 95 ALA A CA 1
ATOM 710 C C . ALA A 1 95 ? -3.591 -6.704 -1.720 1.00 98.56 95 ALA A C 1
ATOM 712 O O . ALA A 1 95 ? -3.114 -5.694 -1.198 1.00 98.56 95 ALA A O 1
ATOM 713 N N . THR A 1 96 ? -4.526 -6.646 -2.672 1.00 98.62 96 THR A N 1
ATOM 714 C CA . THR A 1 96 ? -5.097 -5.380 -3.155 1.00 98.62 96 THR A CA 1
ATOM 715 C C . THR A 1 96 ? -5.921 -4.668 -2.077 1.00 98.62 96 THR A C 1
ATOM 717 O O . THR A 1 96 ? -6.658 -5.289 -1.315 1.00 98.62 96 THR A O 1
ATOM 720 N N . LEU A 1 97 ? -5.842 -3.342 -2.053 1.00 98.69 97 LEU A N 1
ATOM 721 C CA . LEU A 1 97 ? -6.731 -2.446 -1.321 1.00 98.69 97 LEU A CA 1
ATOM 722 C C . LEU A 1 97 ? -7.868 -1.912 -2.192 1.00 98.69 97 LEU A C 1
ATOM 724 O O . LEU A 1 97 ? -8.690 -1.158 -1.682 1.00 98.69 97 LEU A O 1
ATOM 728 N N . SER A 1 98 ? -7.949 -2.276 -3.475 1.00 97.81 98 SER A N 1
ATOM 729 C CA . SER A 1 98 ? -8.972 -1.760 -4.398 1.00 97.81 98 SER A CA 1
ATOM 730 C C . SER A 1 98 ? -10.412 -2.021 -3.931 1.00 97.81 98 SER A C 1
ATOM 732 O O . SER A 1 98 ? -11.302 -1.232 -4.244 1.00 97.81 98 SER A O 1
ATOM 734 N N . GLU A 1 99 ? -10.650 -3.094 -3.167 1.00 96.50 99 GLU A N 1
ATOM 735 C CA . GLU A 1 99 ? -11.960 -3.385 -2.557 1.00 96.50 99 GLU A CA 1
ATOM 736 C C . GLU A 1 99 ? -12.220 -2.577 -1.273 1.00 96.50 99 GLU A C 1
ATOM 738 O O . GLU A 1 99 ? -13.372 -2.346 -0.906 1.00 96.50 99 GLU A O 1
ATOM 743 N N . VAL A 1 100 ? -11.163 -2.100 -0.605 1.00 97.88 100 VAL A N 1
ATOM 744 C CA . VAL A 1 100 ? -11.257 -1.256 0.597 1.00 97.88 100 VAL A CA 1
ATOM 745 C C . VAL A 1 100 ? -11.420 0.215 0.209 1.00 97.88 100 VAL A C 1
ATOM 747 O O . VAL A 1 100 ? -12.282 0.909 0.754 1.00 97.88 100 VAL A O 1
ATOM 750 N N . TYR A 1 101 ? -10.615 0.665 -0.756 1.00 98.06 101 TYR A N 1
ATOM 751 C CA . TYR A 1 101 ? -10.573 2.016 -1.296 1.00 98.06 101 TYR A CA 1
ATOM 752 C C . TYR A 1 101 ? -10.514 1.968 -2.824 1.00 98.06 101 TYR A C 1
ATOM 754 O O . TYR A 1 101 ? -9.500 1.590 -3.407 1.00 98.06 101 TYR A O 1
ATOM 762 N N . ALA A 1 102 ? -11.559 2.460 -3.491 1.00 96.31 102 ALA A N 1
ATOM 763 C CA . ALA A 1 102 ? -11.601 2.500 -4.956 1.00 96.31 102 ALA A CA 1
ATOM 764 C C . ALA A 1 102 ? -10.428 3.292 -5.574 1.00 96.31 102 ALA A C 1
ATOM 766 O O . ALA A 1 102 ? -9.966 2.965 -6.668 1.00 96.31 102 ALA A O 1
ATOM 767 N N . GLY A 1 103 ? -9.922 4.309 -4.862 1.00 95.38 103 GLY A N 1
ATOM 768 C CA . GLY A 1 103 ? -8.760 5.099 -5.278 1.00 95.38 103 GLY A CA 1
ATOM 769 C C . GLY A 1 103 ? -7.467 4.285 -5.396 1.00 95.38 103 GLY A C 1
ATOM 770 O O . GLY A 1 103 ? -6.627 4.612 -6.231 1.00 95.38 103 GLY A O 1
ATOM 771 N N . ALA A 1 104 ? -7.328 3.181 -4.651 1.00 98.19 104 ALA A N 1
ATOM 772 C CA . ALA A 1 104 ? -6.129 2.346 -4.687 1.00 98.19 104 ALA A CA 1
ATOM 773 C C . ALA A 1 104 ? -5.883 1.718 -6.067 1.00 98.19 104 ALA A C 1
ATOM 775 O O . ALA A 1 104 ? -4.733 1.506 -6.435 1.00 98.19 104 ALA A O 1
ATOM 776 N N . ASN A 1 105 ? -6.929 1.512 -6.872 1.00 98.00 105 ASN A N 1
ATOM 777 C CA . ASN A 1 105 ? -6.839 0.825 -8.160 1.00 98.00 105 ASN A CA 1
ATOM 778 C C . ASN A 1 105 ? -5.780 1.408 -9.109 1.00 98.00 105 ASN A C 1
ATOM 780 O O . ASN A 1 105 ? -5.023 0.682 -9.749 1.00 98.00 105 ASN A O 1
ATOM 784 N N . TRP A 1 106 ? -5.707 2.735 -9.212 1.00 97.75 106 TRP A N 1
ATOM 785 C CA . TRP A 1 106 ? -4.753 3.378 -10.117 1.00 97.75 106 TRP A CA 1
ATOM 786 C C . TRP A 1 106 ? -3.335 3.338 -9.546 1.00 97.75 106 TRP A C 1
ATOM 788 O O . TRP A 1 106 ? -2.393 3.025 -10.270 1.00 97.75 106 TRP A O 1
ATOM 798 N N . HIS A 1 107 ? -3.198 3.573 -8.241 1.00 98.56 107 HIS A N 1
ATOM 799 C CA . HIS A 1 107 ? -1.912 3.555 -7.547 1.00 98.56 107 HIS A CA 1
ATOM 800 C C . HIS A 1 107 ? -1.283 2.158 -7.491 1.00 98.56 107 HIS A C 1
ATOM 802 O O . HIS A 1 107 ? -0.067 2.015 -7.611 1.00 98.56 107 HIS A O 1
ATOM 808 N N . GLU A 1 108 ? -2.094 1.110 -7.358 1.00 98.62 108 GLU A N 1
ATOM 809 C CA . GLU A 1 108 ? -1.638 -0.282 -7.391 1.00 98.62 108 GLU A CA 1
ATOM 810 C C . GLU A 1 108 ? -1.152 -0.674 -8.788 1.00 98.62 108 GLU A C 1
ATOM 812 O O . GLU A 1 108 ? -0.107 -1.311 -8.914 1.00 98.62 108 GLU A O 1
ATOM 817 N N . ARG A 1 109 ? -1.829 -0.220 -9.852 1.00 98.31 109 ARG A N 1
ATOM 818 C CA . ARG A 1 109 ? -1.366 -0.410 -11.239 1.00 98.31 109 ARG A CA 1
ATOM 819 C C . ARG A 1 109 ? -0.072 0.339 -11.534 1.00 98.31 109 ARG A C 1
ATOM 821 O O . ARG A 1 109 ? 0.838 -0.240 -12.122 1.00 98.31 109 ARG A O 1
ATOM 828 N N . GLU A 1 110 ? 0.028 1.594 -11.103 1.00 98.19 110 GLU A N 1
ATOM 829 C CA . GLU A 1 110 ? 1.265 2.370 -11.202 1.00 98.19 110 GLU A CA 1
ATOM 830 C C . GLU A 1 110 ? 2.403 1.671 -10.448 1.00 98.19 110 GLU A C 1
ATOM 832 O O . GLU A 1 110 ? 3.480 1.467 -10.999 1.00 98.19 110 GLU A O 1
ATOM 837 N N . THR A 1 111 ? 2.167 1.227 -9.213 1.00 98.25 111 THR A N 1
ATOM 838 C CA . THR A 1 111 ? 3.187 0.552 -8.396 1.00 98.25 111 THR A CA 1
ATOM 839 C C . THR A 1 111 ? 3.592 -0.800 -8.993 1.00 98.25 111 THR A C 1
ATOM 841 O O . THR A 1 111 ? 4.777 -1.146 -9.001 1.00 98.25 111 THR A O 1
ATOM 844 N N . PHE A 1 112 ? 2.640 -1.543 -9.559 1.00 98.00 112 PHE A N 1
ATOM 845 C CA . PHE A 1 112 ? 2.906 -2.760 -10.322 1.00 98.00 112 PHE A CA 1
ATOM 846 C C . PHE A 1 112 ? 3.810 -2.489 -11.523 1.00 98.00 112 PHE A C 1
ATOM 848 O O . PHE A 1 112 ? 4.799 -3.185 -11.722 1.00 98.00 112 PHE A O 1
ATOM 855 N N . GLU A 1 113 ? 3.536 -1.450 -12.300 1.00 97.12 113 GLU A N 1
ATOM 856 C CA . GLU A 1 113 ? 4.332 -1.133 -13.481 1.00 97.12 113 GLU A CA 1
ATOM 857 C C . GLU A 1 113 ? 5.710 -0.545 -13.129 1.00 97.12 113 GLU A C 1
ATOM 859 O O . GLU A 1 113 ? 6.726 -0.905 -13.725 1.00 97.12 113 GLU A O 1
ATOM 864 N N . MET A 1 114 ? 5.778 0.324 -12.120 1.00 97.38 114 MET A N 1
ATOM 865 C CA . MET A 1 114 ? 7.000 1.032 -11.733 1.00 97.38 114 MET A CA 1
ATOM 866 C C . MET A 1 114 ? 7.972 0.185 -10.910 1.00 97.38 114 MET A C 1
ATOM 868 O O . MET A 1 114 ? 9.186 0.347 -11.057 1.00 97.38 114 MET A O 1
ATOM 872 N N . PHE A 1 115 ? 7.454 -0.704 -10.054 1.00 97.38 115 PHE A N 1
ATOM 873 C CA . PHE A 1 115 ? 8.234 -1.516 -9.111 1.00 97.38 115 PHE A CA 1
ATOM 874 C C . PHE A 1 115 ? 8.048 -3.022 -9.299 1.00 97.38 115 PHE A C 1
ATOM 876 O O . PHE A 1 115 ? 8.769 -3.799 -8.676 1.00 97.38 115 PHE A O 1
ATOM 883 N N . GLY A 1 116 ? 7.125 -3.475 -10.146 1.00 96.38 116 GLY A N 1
ATOM 884 C CA . GLY A 1 116 ? 6.849 -4.899 -10.356 1.00 96.38 116 GLY A CA 1
ATOM 885 C C . GLY A 1 116 ? 6.211 -5.588 -9.148 1.00 96.38 116 GLY A C 1
ATOM 886 O O . GLY A 1 116 ? 6.382 -6.794 -8.997 1.00 96.38 116 GLY A O 1
ATOM 887 N N . VAL A 1 117 ? 5.536 -4.838 -8.268 1.00 98.19 117 VAL A N 1
ATOM 888 C CA . VAL A 1 117 ? 4.788 -5.385 -7.123 1.00 98.19 117 VAL A CA 1
ATOM 889 C C . VAL A 1 117 ? 3.441 -5.910 -7.609 1.00 98.19 117 VAL A C 1
ATOM 891 O O . VAL A 1 117 ? 2.642 -5.152 -8.148 1.00 98.19 117 VAL A O 1
ATOM 894 N N . THR A 1 118 ? 3.172 -7.200 -7.426 1.00 98.31 118 THR A N 1
ATOM 895 C CA . THR A 1 118 ? 1.901 -7.813 -7.834 1.00 98.31 118 THR A CA 1
ATOM 896 C C . THR A 1 118 ? 0.857 -7.660 -6.732 1.00 98.31 118 THR A C 1
ATOM 898 O O . THR A 1 118 ? 1.093 -8.086 -5.603 1.00 98.31 118 THR A O 1
ATOM 901 N N . PHE A 1 119 ? -0.303 -7.093 -7.070 1.00 98.50 119 PHE A N 1
ATOM 902 C CA . PHE A 1 119 ? -1.429 -6.942 -6.148 1.00 98.50 119 PHE A CA 1
ATOM 903 C C . PHE A 1 119 ? -2.462 -8.059 -6.357 1.00 98.50 119 PHE A C 1
ATOM 905 O O . PHE A 1 119 ? -3.184 -8.070 -7.356 1.00 98.50 119 PHE A O 1
ATOM 912 N N . GLU A 1 120 ? -2.525 -9.022 -5.437 1.00 98.25 120 GLU A N 1
ATOM 913 C CA . GLU A 1 120 ? -3.460 -10.152 -5.504 1.00 98.25 120 GLU A CA 1
ATOM 914 C C . GLU A 1 120 ? -4.908 -9.693 -5.318 1.00 98.25 120 GLU A C 1
ATOM 916 O O . GLU A 1 120 ? -5.201 -8.879 -4.446 1.00 98.25 120 GLU A O 1
ATOM 921 N N . GLY A 1 121 ? -5.814 -10.226 -6.145 1.00 97.44 121 GLY A N 1
ATOM 922 C CA . GLY A 1 121 ? -7.236 -9.859 -6.145 1.00 97.44 121 GLY A CA 1
ATOM 923 C C . GLY A 1 121 ? -7.566 -8.575 -6.914 1.00 97.44 121 GLY A C 1
ATOM 924 O O . GLY A 1 121 ? -8.737 -8.235 -7.050 1.00 97.44 121 GLY A O 1
ATOM 925 N N . HIS A 1 122 ? -6.569 -7.867 -7.454 1.00 98.06 122 HIS A N 1
ATOM 926 C CA . HIS A 1 122 ? -6.799 -6.606 -8.155 1.00 98.06 122 HIS A CA 1
ATOM 927 C C . HIS A 1 122 ? -7.638 -6.807 -9.441 1.00 98.06 122 HIS A C 1
ATOM 929 O O . HIS A 1 122 ? -7.277 -7.634 -10.284 1.00 98.06 122 HIS A O 1
ATOM 935 N N . PRO A 1 123 ? -8.714 -6.026 -9.669 1.00 97.06 123 PRO A N 1
ATOM 936 C CA . PRO A 1 123 ? -9.690 -6.309 -10.730 1.00 97.06 123 PRO A CA 1
ATOM 937 C C . PRO A 1 123 ? -9.165 -6.077 -12.156 1.00 97.06 123 PRO A C 1
ATOM 939 O O . PRO A 1 123 ? -9.693 -6.644 -13.108 1.00 97.06 123 PRO A O 1
ATOM 942 N N . ASN A 1 124 ? -8.148 -5.226 -12.327 1.00 95.69 124 ASN A N 1
ATOM 943 C CA . ASN A 1 124 ? -7.564 -4.907 -13.635 1.00 95.69 124 ASN A CA 1
ATOM 944 C C . ASN A 1 124 ? -6.073 -4.544 -13.519 1.00 95.69 124 ASN A C 1
ATOM 946 O O . ASN A 1 124 ? -5.694 -3.383 -13.679 1.00 95.69 124 ASN A O 1
ATOM 950 N N . LEU A 1 125 ? -5.230 -5.508 -13.134 1.00 96.75 125 LEU A N 1
ATOM 951 C CA . LEU A 1 125 ? -3.796 -5.266 -12.930 1.00 96.75 125 LEU A CA 1
ATOM 952 C C . LEU A 1 125 ? -3.033 -5.327 -14.259 1.00 96.75 125 LEU A C 1
ATOM 954 O O . LEU A 1 125 ? -2.398 -6.324 -14.594 1.00 96.75 125 LEU A O 1
ATOM 958 N N . ILE A 1 126 ? -3.140 -4.251 -15.031 1.00 94.44 126 ILE A N 1
ATOM 959 C CA . ILE A 1 126 ? -2.422 -4.055 -16.293 1.00 94.44 126 ILE A CA 1
ATOM 960 C C . ILE A 1 126 ? -1.617 -2.746 -16.244 1.00 94.44 126 ILE A C 1
ATOM 962 O O . ILE A 1 126 ? -2.019 -1.839 -15.498 1.00 94.44 126 ILE A O 1
ATOM 966 N N . PRO A 1 127 ? -0.535 -2.623 -17.044 1.00 91.75 127 PRO A N 1
ATOM 967 C CA . PRO A 1 127 ? 0.241 -1.386 -17.188 1.00 91.75 127 PRO A CA 1
ATOM 968 C C . PRO A 1 127 ? -0.637 -0.136 -17.397 1.00 91.75 127 PRO A C 1
ATOM 970 O O . PRO A 1 127 ? -1.761 -0.229 -17.910 1.00 91.75 127 PRO A O 1
ATOM 973 N N . LEU A 1 128 ? -0.170 1.027 -16.938 1.00 93.25 128 LEU A N 1
ATOM 974 C CA . LEU A 1 128 ? -0.948 2.271 -16.893 1.00 93.25 128 LEU A CA 1
ATOM 975 C C . LEU A 1 128 ? -0.235 3.463 -17.550 1.00 93.25 128 LEU A C 1
ATOM 977 O O . LEU A 1 128 ? -0.898 4.248 -18.225 1.00 93.25 128 LEU A O 1
ATOM 981 N N . LEU A 1 129 ? 1.068 3.630 -17.328 1.00 93.75 129 LEU A N 1
ATOM 982 C CA . LEU A 1 129 ? 1.822 4.851 -17.619 1.00 93.75 129 LEU A CA 1
ATOM 983 C C . LEU A 1 129 ? 2.857 4.691 -18.735 1.00 93.75 129 LEU A C 1
ATOM 985 O O . LEU A 1 129 ? 3.114 5.657 -19.458 1.00 93.75 129 LEU A O 1
ATOM 989 N N . LEU A 1 130 ? 3.508 3.532 -18.848 1.00 91.38 130 LEU A N 1
ATOM 990 C CA . LEU A 1 130 ? 4.613 3.341 -19.784 1.00 91.38 130 LEU A CA 1
ATOM 991 C C . LEU A 1 130 ? 4.096 3.041 -21.194 1.00 91.38 130 LEU A C 1
ATOM 993 O O . LEU A 1 130 ? 2.995 2.515 -21.362 1.00 91.38 130 LEU A O 1
ATOM 997 N N . PRO A 1 131 ? 4.888 3.367 -22.232 1.00 90.50 131 PRO A N 1
ATOM 998 C CA . PRO A 1 131 ? 4.552 3.000 -23.599 1.00 90.50 131 PRO A CA 1
ATOM 999 C C . PRO A 1 131 ? 4.403 1.486 -23.766 1.00 90.50 131 PRO A C 1
ATOM 1001 O O . PRO A 1 131 ? 5.126 0.707 -23.139 1.00 90.50 131 PRO A O 1
ATOM 1004 N N . ASP A 1 132 ? 3.530 1.081 -24.687 1.00 87.31 132 ASP A N 1
ATOM 1005 C CA . ASP A 1 132 ? 3.358 -0.324 -25.048 1.00 87.31 132 ASP A CA 1
ATOM 1006 C C . ASP A 1 132 ? 4.702 -0.966 -25.429 1.00 87.31 132 ASP A C 1
ATOM 1008 O O . ASP A 1 132 ? 5.464 -0.437 -26.243 1.00 87.31 132 ASP A O 1
ATOM 1012 N N . GLY A 1 133 ? 4.989 -2.127 -24.836 1.00 83.19 133 GLY A N 1
ATOM 1013 C CA . GLY A 1 133 ? 6.236 -2.859 -25.062 1.00 83.19 133 GLY A CA 1
ATOM 1014 C C . GLY A 1 133 ? 7.438 -2.353 -24.260 1.00 83.19 133 GLY A C 1
ATOM 1015 O O . GLY A 1 133 ? 8.552 -2.803 -24.518 1.00 83.19 133 GLY A O 1
ATOM 1016 N N . PHE A 1 134 ? 7.252 -1.445 -23.294 1.00 88.12 134 PHE A N 1
ATOM 1017 C CA . PHE A 1 134 ? 8.311 -1.114 -22.341 1.00 88.12 134 PHE A CA 1
ATOM 1018 C C . PHE A 1 134 ? 8.703 -2.348 -21.515 1.00 88.12 134 PHE A C 1
ATOM 1020 O O . PHE A 1 134 ? 7.855 -3.008 -20.914 1.00 88.12 134 PHE A O 1
ATOM 1027 N N . GLU A 1 135 ? 10.003 -2.638 -21.452 1.00 86.69 135 GLU A N 1
ATOM 1028 C CA . GLU A 1 135 ? 10.541 -3.760 -20.686 1.00 86.69 135 GLU A CA 1
ATOM 1029 C C . GLU A 1 135 ? 11.178 -3.285 -19.374 1.00 86.69 135 GLU A C 1
ATOM 1031 O O . GLU A 1 135 ? 12.091 -2.457 -19.362 1.00 86.69 135 GLU A O 1
ATOM 1036 N N . GLY A 1 136 ? 10.731 -3.866 -18.260 1.00 89.88 136 GLY A N 1
ATOM 1037 C CA . GLY A 1 136 ? 11.288 -3.633 -16.927 1.00 89.88 136 GLY A CA 1
ATOM 1038 C C . GLY A 1 136 ? 10.478 -2.661 -16.068 1.00 89.88 136 GLY A C 1
ATOM 1039 O O . GLY A 1 136 ? 9.375 -2.255 -16.416 1.00 89.88 136 GLY A O 1
ATOM 1040 N N . ASN A 1 137 ? 11.040 -2.318 -14.907 1.00 93.88 137 ASN A N 1
ATOM 1041 C CA . ASN A 1 137 ? 10.383 -1.525 -13.868 1.00 93.88 137 ASN A CA 1
ATOM 1042 C C . ASN A 1 137 ? 11.275 -0.321 -13.508 1.00 93.88 137 ASN A C 1
ATOM 1044 O O . ASN A 1 137 ? 12.265 -0.492 -12.792 1.00 93.88 137 ASN A O 1
ATOM 1048 N N . PRO A 1 138 ? 10.985 0.885 -14.024 1.00 93.31 138 PRO A N 1
ATOM 1049 C CA . PRO A 1 138 ? 11.940 1.992 -14.048 1.00 93.31 138 PRO A CA 1
ATOM 1050 C C . PRO A 1 138 ? 12.294 2.587 -12.680 1.00 93.31 138 PRO A C 1
ATOM 1052 O O . PRO A 1 138 ? 13.334 3.236 -12.569 1.00 93.31 138 PRO A O 1
ATOM 1055 N N . LEU A 1 139 ? 11.465 2.387 -11.648 1.00 94.75 139 LEU A N 1
ATOM 1056 C CA . LEU A 1 139 ? 11.740 2.891 -10.295 1.00 94.75 139 LEU A CA 1
ATOM 1057 C C . LEU A 1 139 ? 12.501 1.888 -9.415 1.00 94.75 139 LEU A C 1
ATOM 1059 O O . LEU A 1 139 ? 12.846 2.207 -8.275 1.00 94.75 139 LEU A O 1
ATOM 1063 N N . ARG A 1 140 ? 12.829 0.704 -9.945 1.00 93.81 140 ARG A N 1
ATOM 1064 C CA . ARG A 1 140 ? 13.781 -0.208 -9.306 1.00 93.81 140 ARG A CA 1
ATOM 1065 C C . ARG A 1 140 ? 15.201 0.337 -9.414 1.00 93.81 140 ARG A C 1
ATOM 1067 O O . ARG A 1 140 ? 15.610 0.841 -10.460 1.00 93.81 140 ARG A O 1
ATOM 1074 N N . LYS A 1 141 ? 15.983 0.220 -8.343 1.00 91.88 141 LYS A N 1
ATOM 1075 C CA . LYS A 1 141 ? 17.325 0.827 -8.262 1.00 91.88 141 LYS A CA 1
ATOM 1076 C C . LYS A 1 141 ? 18.341 0.183 -9.213 1.00 91.88 141 LYS A C 1
ATOM 1078 O O . LYS A 1 141 ? 19.307 0.838 -9.597 1.00 91.88 141 LYS A O 1
ATOM 1083 N N . GLU A 1 142 ? 18.131 -1.072 -9.597 1.00 88.88 142 GLU A N 1
ATOM 1084 C CA . GLU A 1 142 ? 18.919 -1.813 -10.587 1.00 88.88 142 GLU A CA 1
ATOM 1085 C C . GLU A 1 142 ? 18.565 -1.460 -12.034 1.00 88.88 142 GLU A C 1
ATOM 1087 O O . GLU A 1 142 ? 19.318 -1.812 -12.945 1.00 88.88 142 GLU A O 1
ATOM 1092 N N . PHE A 1 143 ? 17.440 -0.778 -12.270 1.00 88.12 143 PHE A N 1
ATOM 1093 C CA . PHE A 1 143 ? 17.037 -0.420 -13.619 1.00 88.12 143 PHE A CA 1
ATOM 1094 C C . PHE A 1 143 ? 18.010 0.610 -14.204 1.00 88.12 143 PHE A C 1
ATOM 1096 O O . PHE A 1 143 ? 18.178 1.727 -13.702 1.00 88.12 143 PHE A O 1
ATOM 1103 N N . ILE A 1 144 ? 18.683 0.232 -15.291 1.00 82.56 144 ILE A N 1
ATOM 1104 C CA . ILE A 1 144 ? 19.668 1.093 -15.940 1.00 82.56 144 ILE A CA 1
ATOM 1105 C C . ILE A 1 144 ? 18.924 2.162 -16.734 1.00 82.56 144 ILE A C 1
ATOM 1107 O O . ILE A 1 144 ? 18.364 1.908 -17.797 1.00 82.56 144 ILE A O 1
ATOM 1111 N N . LEU A 1 145 ? 18.969 3.398 -16.242 1.00 74.31 145 LEU A N 1
ATOM 1112 C CA . LEU A 1 145 ? 18.444 4.539 -16.981 1.00 74.31 145 LEU A CA 1
ATOM 1113 C C . LEU A 1 145 ? 19.241 4.722 -18.278 1.00 74.31 145 LEU A C 1
ATOM 1115 O O . LEU A 1 145 ? 20.448 4.964 -18.236 1.00 74.31 145 LEU A O 1
ATOM 1119 N N . ALA A 1 146 ? 18.563 4.690 -19.427 1.00 64.44 146 ALA A N 1
ATOM 1120 C CA . ALA A 1 146 ? 19.183 4.928 -20.733 1.00 64.44 146 ALA A CA 1
ATOM 1121 C C . ALA A 1 146 ? 19.961 6.260 -20.789 1.00 64.44 146 ALA A C 1
ATOM 1123 O O . ALA A 1 146 ? 20.969 6.367 -21.484 1.00 64.44 146 ALA A O 1
ATOM 1124 N N . SER A 1 147 ? 19.568 7.261 -19.991 1.00 57.22 147 SER A N 1
ATOM 1125 C CA . SER A 1 147 ? 20.304 8.523 -19.82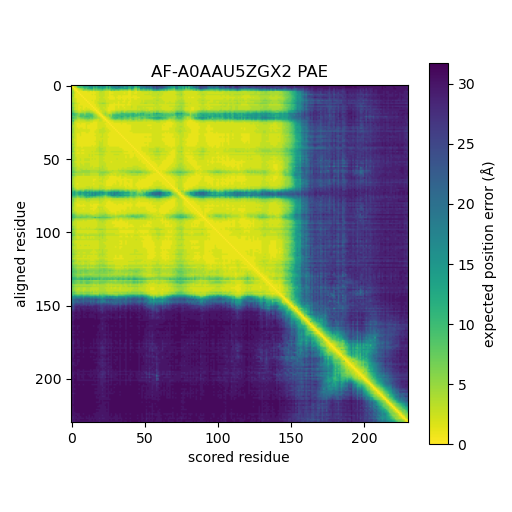9 1.00 57.22 147 SER A CA 1
ATOM 1126 C C . SER A 1 147 ? 21.715 8.350 -19.249 1.00 57.22 147 SER A C 1
ATOM 1128 O O . SER A 1 147 ? 22.613 9.094 -19.641 1.00 57.22 147 SER A O 1
ATOM 1130 N N . ARG A 1 148 ? 21.945 7.353 -18.379 1.00 53.34 148 ARG A N 1
ATOM 1131 C CA . ARG A 1 148 ? 23.280 7.000 -17.855 1.00 53.34 148 ARG A CA 1
ATOM 1132 C C . ARG A 1 148 ? 24.170 6.346 -18.913 1.00 53.34 148 ARG A C 1
ATOM 1134 O O . ARG A 1 148 ? 25.387 6.387 -18.778 1.00 53.34 148 ARG A O 1
ATOM 1141 N N . VAL A 1 149 ? 23.569 5.756 -19.945 1.00 54.88 149 VAL A N 1
ATOM 1142 C CA . VAL A 1 149 ? 24.278 5.111 -21.061 1.00 54.88 149 VAL A CA 1
ATOM 1143 C C . VAL A 1 149 ? 24.527 6.107 -22.200 1.00 54.88 149 VAL A C 1
ATOM 1145 O O . VAL A 1 149 ? 25.584 6.084 -22.820 1.00 54.88 149 VAL A O 1
ATOM 1148 N N . ALA A 1 150 ? 23.584 7.018 -22.454 1.00 54.66 150 ALA A N 1
ATOM 1149 C CA . ALA A 1 150 ? 23.625 7.933 -23.594 1.00 54.66 150 ALA A CA 1
ATOM 1150 C C . ALA A 1 150 ? 24.482 9.195 -23.378 1.00 54.66 150 ALA A C 1
ATOM 1152 O O . ALA A 1 150 ? 24.928 9.800 -24.353 1.00 54.66 150 ALA A O 1
ATOM 1153 N N . LYS A 1 151 ? 24.714 9.627 -22.130 1.00 50.88 151 LYS A N 1
ATOM 1154 C CA . LYS A 1 151 ? 25.523 10.821 -21.838 1.00 50.88 151 LYS A CA 1
ATOM 1155 C C . LYS A 1 151 ? 26.418 10.571 -20.619 1.00 50.88 151 LYS A C 1
ATOM 1157 O O . LYS A 1 151 ? 25.885 10.462 -19.515 1.00 50.88 151 LYS A O 1
ATOM 1162 N N . PRO A 1 152 ? 27.757 10.501 -20.769 1.00 52.22 152 PRO A N 1
ATOM 1163 C CA . PRO A 1 152 ? 28.634 10.453 -19.610 1.00 52.22 152 PRO A CA 1
ATOM 1164 C C . PRO A 1 152 ? 28.409 11.705 -18.760 1.00 52.22 152 PRO A C 1
ATOM 1166 O O . PRO A 1 152 ? 28.322 12.830 -19.260 1.00 52.22 152 PRO A O 1
ATOM 1169 N N . TRP A 1 153 ? 28.249 11.480 -17.464 1.00 47.00 153 TRP A N 1
ATOM 1170 C CA . TRP A 1 153 ? 28.095 12.530 -16.472 1.00 47.00 153 TRP A CA 1
ATOM 1171 C C . TRP A 1 153 ? 29.376 13.387 -16.375 1.00 47.00 153 TRP A C 1
ATOM 1173 O O . TRP A 1 153 ? 30.466 12.813 -16.398 1.00 47.00 153 TRP A O 1
ATOM 1183 N N . PRO A 1 154 ? 29.285 14.724 -16.221 1.00 51.22 154 PRO A N 1
ATOM 1184 C CA . PRO A 1 154 ? 28.089 15.555 -16.272 1.00 51.22 154 PRO A CA 1
ATOM 1185 C C . PRO A 1 154 ? 27.841 15.958 -17.729 1.00 51.22 154 PRO A C 1
ATOM 1187 O O . PRO A 1 154 ? 28.669 16.621 -18.352 1.00 51.22 154 PRO A O 1
ATOM 1190 N N . GLY A 1 155 ? 26.707 15.550 -18.297 1.00 50.16 155 GLY A N 1
ATOM 1191 C CA . GLY A 1 155 ? 26.350 15.958 -19.651 1.00 50.16 155 GLY A CA 1
ATOM 1192 C C . GLY A 1 155 ? 26.420 17.481 -19.777 1.00 50.16 155 GLY A C 1
ATOM 1193 O O . GLY A 1 155 ? 25.907 18.186 -18.913 1.00 50.16 155 GLY A O 1
ATOM 1194 N N . ALA A 1 156 ? 27.069 17.977 -20.833 1.00 56.44 156 ALA A N 1
ATOM 1195 C CA . ALA A 1 156 ? 27.247 19.405 -21.074 1.00 56.44 156 ALA A CA 1
ATOM 1196 C C . ALA A 1 156 ? 25.942 20.188 -20.848 1.00 56.44 156 ALA A C 1
ATOM 1198 O O . ALA A 1 156 ? 24.937 19.933 -21.525 1.00 56.44 156 ALA A O 1
ATOM 1199 N N . LYS A 1 157 ? 25.977 21.106 -19.877 1.00 45.94 157 LYS A N 1
ATOM 1200 C CA . LYS A 1 157 ? 25.193 22.343 -19.860 1.00 45.94 157 LYS A CA 1
ATOM 1201 C C . LYS A 1 157 ? 25.708 23.273 -18.762 1.00 45.94 157 LYS A C 1
ATOM 1203 O O . LYS A 1 157 ? 25.192 23.296 -17.650 1.00 45.94 157 LYS A O 1
ATOM 1208 N N . GLU A 1 158 ? 26.703 24.080 -19.106 1.00 45.22 158 GLU A N 1
ATOM 1209 C CA . GLU A 1 158 ? 26.783 25.409 -18.504 1.00 45.22 158 GLU A CA 1
ATOM 1210 C C . GLU A 1 158 ? 25.682 26.272 -19.156 1.00 45.22 158 GLU A C 1
ATOM 1212 O O . GLU A 1 158 ? 25.546 26.263 -20.387 1.00 45.22 158 GLU A O 1
ATOM 1217 N N . PRO A 1 159 ? 24.855 27.000 -18.387 1.00 40.38 159 PRO A N 1
ATOM 1218 C CA . PRO A 1 159 ? 23.894 27.946 -18.943 1.00 40.38 159 PRO A CA 1
ATOM 1219 C C . PRO A 1 159 ? 24.630 29.039 -19.740 1.00 40.38 159 PRO A C 1
ATOM 1221 O O . PRO A 1 159 ? 25.228 29.942 -19.160 1.00 40.38 159 PRO A O 1
ATOM 1224 N N . GLY A 1 160 ? 24.607 28.952 -21.074 1.00 51.19 160 GLY A N 1
ATOM 1225 C CA . GLY A 1 160 ? 25.219 29.947 -21.967 1.00 51.19 160 GLY A CA 1
ATOM 1226 C C . GLY A 1 160 ? 26.061 29.389 -23.114 1.00 51.19 160 GLY A C 1
ATOM 1227 O O . GLY A 1 160 ? 26.514 30.166 -23.950 1.00 51.19 160 GLY A O 1
ATOM 1228 N N . GLU A 1 161 ? 26.254 28.074 -23.196 1.00 49.53 161 GLU A N 1
ATOM 1229 C CA . GLU A 1 161 ? 26.860 27.442 -24.369 1.00 49.53 161 GLU A CA 1
ATOM 1230 C C . GLU A 1 161 ? 25.787 27.313 -25.462 1.00 49.53 161 GLU A C 1
ATOM 1232 O O . GLU A 1 161 ? 25.014 26.359 -25.507 1.00 49.53 161 GLU A O 1
ATOM 1237 N N . SER A 1 162 ? 25.643 28.359 -26.277 1.00 50.00 162 SER A N 1
ATOM 1238 C CA . SER A 1 162 ? 24.903 28.268 -27.532 1.00 50.00 162 SER A CA 1
ATOM 1239 C C . SER A 1 162 ? 25.814 27.668 -28.600 1.00 50.00 162 SER A C 1
ATOM 1241 O O . SER A 1 162 ? 27.004 27.987 -28.649 1.00 50.00 162 SER A O 1
ATOM 1243 N N . ASP A 1 163 ? 25.243 26.898 -29.529 1.00 49.97 163 ASP A N 1
ATOM 1244 C CA . ASP A 1 163 ? 25.907 26.396 -30.750 1.00 49.97 163 ASP A CA 1
ATOM 1245 C C . ASP A 1 163 ? 26.387 27.527 -31.702 1.00 49.97 163 ASP A C 1
ATOM 1247 O O . ASP A 1 163 ? 26.711 27.303 -32.867 1.00 49.97 163 ASP A O 1
ATOM 1251 N N . HIS A 1 164 ? 26.421 28.773 -31.220 1.00 44.16 164 HIS A N 1
ATOM 1252 C CA . HIS A 1 164 ? 26.737 29.995 -31.951 1.00 44.16 164 HIS A CA 1
ATOM 1253 C C . HIS A 1 164 ? 27.945 30.753 -31.381 1.00 44.16 164 HIS A C 1
ATOM 1255 O O . HIS A 1 164 ? 28.193 31.892 -31.783 1.00 44.16 164 HIS A O 1
ATOM 1261 N N . ALA A 1 165 ? 28.706 30.170 -30.449 1.00 45.03 165 ALA A N 1
ATOM 1262 C CA . ALA A 1 165 ? 29.933 30.801 -29.975 1.00 45.03 165 ALA A CA 1
ATOM 1263 C C . ALA A 1 165 ? 30.966 30.889 -31.123 1.00 45.03 165 ALA A C 1
ATOM 1265 O O . ALA A 1 165 ? 31.320 29.860 -31.705 1.00 45.03 165 ALA A O 1
ATOM 1266 N N . PRO A 1 166 ? 31.474 32.087 -31.476 1.00 48.81 166 PRO A N 1
ATOM 1267 C CA . PRO A 1 166 ? 32.514 32.205 -32.489 1.00 48.81 166 PRO A CA 1
ATOM 1268 C C . PRO A 1 166 ? 33.786 31.504 -32.001 1.00 48.81 166 PRO A C 1
ATOM 1270 O O . PRO A 1 166 ? 34.166 31.612 -30.831 1.00 48.81 166 PRO A O 1
ATOM 1273 N N . ALA A 1 167 ? 34.445 30.780 -32.906 1.00 40.78 167 ALA A N 1
ATOM 1274 C CA . ALA A 1 167 ? 35.677 30.061 -32.612 1.00 40.78 167 ALA A CA 1
ATOM 1275 C C . ALA A 1 167 ? 36.722 31.010 -31.995 1.00 40.78 167 ALA A C 1
ATOM 1277 O O . ALA A 1 167 ? 37.139 31.978 -32.629 1.00 40.78 167 ALA A O 1
ATOM 1278 N N . GLY A 1 168 ? 37.137 30.732 -30.753 1.00 52.31 168 GLY A N 1
ATOM 1279 C CA . GLY A 1 168 ? 38.204 31.472 -30.065 1.00 52.31 168 GLY A CA 1
ATOM 1280 C C . GLY A 1 168 ? 37.798 32.278 -28.827 1.00 52.31 168 GLY A C 1
ATOM 1281 O O . GLY A 1 168 ? 38.625 33.033 -28.315 1.00 52.31 168 GLY A O 1
ATOM 1282 N N . ALA A 1 169 ? 36.576 32.135 -28.303 1.00 48.72 169 ALA A N 1
ATOM 1283 C CA . ALA A 1 169 ? 36.235 32.739 -27.013 1.00 48.72 169 ALA A CA 1
ATOM 1284 C C . ALA A 1 169 ? 37.116 32.157 -25.876 1.00 48.72 169 ALA A C 1
ATOM 1286 O O . ALA A 1 169 ? 37.240 30.934 -25.762 1.00 48.72 169 ALA A O 1
ATOM 1287 N N . PRO A 1 170 ? 37.739 32.993 -25.022 1.00 43.19 170 PRO A N 1
ATOM 1288 C CA . PRO A 1 170 ? 38.621 32.507 -23.967 1.00 43.19 170 PRO A CA 1
ATOM 1289 C C . PRO A 1 170 ? 37.832 31.734 -22.903 1.00 43.19 170 PRO A C 1
ATOM 1291 O O . PRO A 1 170 ? 36.896 32.262 -22.298 1.00 43.19 170 PRO A O 1
ATOM 1294 N N . SER A 1 171 ? 38.246 30.487 -22.657 1.00 49.62 171 SER A N 1
ATOM 1295 C CA . SER A 1 171 ? 37.693 29.627 -21.607 1.00 49.62 171 SER A CA 1
ATOM 1296 C C . SER A 1 171 ? 37.790 30.323 -20.248 1.00 49.62 171 SER A C 1
ATOM 1298 O O . SER A 1 171 ? 38.872 30.715 -19.798 1.00 49.62 171 SER A O 1
ATOM 1300 N N . ARG A 1 172 ? 36.646 30.525 -19.586 1.00 52.69 172 ARG A N 1
ATOM 1301 C CA . ARG A 1 172 ? 36.613 31.131 -18.254 1.00 52.69 172 ARG A CA 1
ATOM 1302 C C . ARG A 1 172 ? 37.202 30.118 -17.268 1.00 52.69 172 ARG A C 1
ATOM 1304 O O . ARG A 1 172 ? 36.719 28.99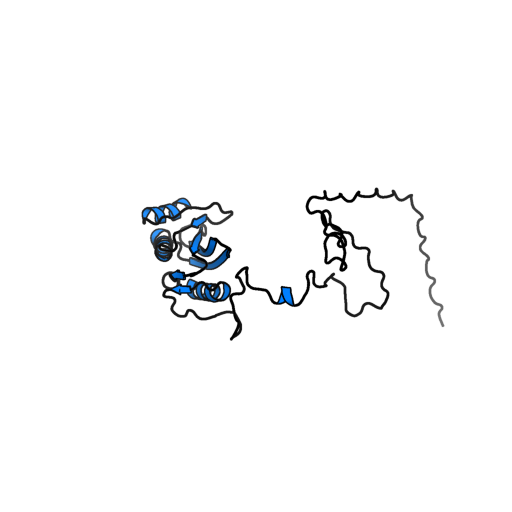5 -17.172 1.00 52.69 172 ARG A O 1
ATOM 1311 N N . ARG A 1 173 ? 38.261 30.506 -16.546 1.00 50.59 173 ARG A N 1
ATOM 1312 C CA . ARG A 1 173 ? 38.971 29.629 -15.600 1.00 50.59 173 ARG A CA 1
ATOM 1313 C C . ARG A 1 173 ? 37.990 29.045 -14.575 1.00 50.59 173 ARG A C 1
ATOM 1315 O O . ARG A 1 173 ? 37.403 29.792 -13.794 1.00 50.59 173 ARG A O 1
ATOM 1322 N N . ARG A 1 174 ? 37.831 27.719 -14.600 1.00 52.88 174 ARG A N 1
ATOM 1323 C CA . ARG A 1 174 ? 36.967 26.937 -13.703 1.00 52.88 174 ARG A CA 1
ATOM 1324 C C . ARG A 1 174 ? 37.436 27.124 -12.258 1.00 52.88 174 ARG A C 1
ATOM 1326 O O . ARG A 1 174 ? 38.586 26.832 -11.945 1.00 52.88 174 ARG A O 1
ATOM 1333 N N . THR A 1 175 ? 36.575 27.614 -11.376 1.00 46.91 175 THR A N 1
ATOM 1334 C CA . THR A 1 175 ? 36.807 27.548 -9.926 1.00 46.91 175 THR A CA 1
ATOM 1335 C C . THR A 1 175 ? 36.268 26.219 -9.419 1.00 46.91 175 THR A C 1
ATOM 1337 O O . THR A 1 175 ? 35.065 25.985 -9.527 1.00 46.91 175 THR A O 1
ATOM 1340 N N . LEU A 1 176 ? 37.137 25.347 -8.896 1.00 49.97 176 LEU A N 1
ATOM 1341 C CA . LEU A 1 176 ? 36.689 24.112 -8.253 1.00 49.97 176 LEU A CA 1
ATOM 1342 C C . LEU A 1 176 ? 35.964 24.435 -6.933 1.00 49.97 176 LEU A C 1
ATOM 1344 O O . LEU A 1 176 ? 36.457 25.263 -6.159 1.00 49.97 176 LEU A O 1
ATOM 1348 N N . PRO A 1 177 ? 34.820 23.791 -6.655 1.00 47.34 177 PRO A N 1
ATOM 1349 C CA . PRO A 1 177 ? 34.184 23.874 -5.351 1.00 47.34 177 PRO A CA 1
ATOM 1350 C C . PRO A 1 177 ? 35.032 23.163 -4.272 1.00 47.34 177 PRO A C 1
ATOM 1352 O O . PRO A 1 177 ? 35.731 22.192 -4.580 1.00 47.34 177 PRO A O 1
ATOM 1355 N N . PRO A 1 178 ? 34.995 23.628 -3.007 1.00 44.84 178 PRO A N 1
ATOM 1356 C CA . PRO A 1 178 ? 35.790 23.050 -1.923 1.00 44.84 178 PRO A CA 1
ATOM 1357 C C . PRO A 1 178 ? 35.473 21.562 -1.725 1.00 44.84 178 PRO A C 1
ATOM 1359 O O . PRO A 1 178 ? 34.308 21.198 -1.590 1.00 44.84 178 PRO A O 1
ATOM 1362 N N . GLY A 1 179 ? 36.503 20.712 -1.682 1.00 51.88 179 GLY A N 1
ATOM 1363 C CA . GLY A 1 179 ? 36.367 19.275 -1.399 1.00 51.88 179 GLY A CA 1
ATOM 1364 C C . GLY A 1 179 ? 36.274 18.352 -2.619 1.00 51.88 179 GLY A C 1
ATOM 1365 O O . GLY A 1 179 ? 36.195 17.143 -2.434 1.00 51.88 179 GLY A O 1
ATOM 1366 N N . VAL A 1 180 ? 36.325 18.879 -3.848 1.00 50.31 180 VAL A N 1
ATOM 1367 C CA . VAL A 1 180 ? 36.425 18.058 -5.068 1.00 50.31 180 VAL A CA 1
ATOM 1368 C C . VAL A 1 180 ? 37.905 17.885 -5.443 1.00 50.31 180 VAL A C 1
ATOM 1370 O O . VAL A 1 180 ? 38.579 18.895 -5.656 1.00 50.31 180 VAL A O 1
ATOM 1373 N N . PRO A 1 181 ? 38.443 16.650 -5.500 1.00 52.88 181 PRO A N 1
ATOM 1374 C CA . PRO A 1 181 ? 39.804 16.401 -5.974 1.00 52.88 181 PRO A CA 1
ATOM 1375 C C . PRO A 1 181 ? 39.990 16.814 -7.439 1.00 52.88 181 PRO A C 1
ATOM 1377 O O . PRO A 1 181 ? 39.032 16.847 -8.212 1.00 52.88 181 PRO A O 1
ATOM 1380 N N . ASP A 1 182 ? 41.231 17.115 -7.826 1.00 56.38 182 ASP A N 1
ATOM 1381 C CA . ASP A 1 182 ? 41.563 17.444 -9.214 1.00 56.38 182 ASP A CA 1
ATOM 1382 C C . ASP A 1 182 ? 41.167 16.280 -10.157 1.00 56.38 182 ASP A C 1
ATOM 1384 O O . ASP A 1 182 ? 41.422 15.119 -9.821 1.00 56.38 182 ASP A O 1
ATOM 1388 N N . PRO A 1 183 ? 40.543 16.548 -11.319 1.00 50.47 183 PRO A N 1
ATOM 1389 C CA . PRO A 1 183 ? 40.214 15.527 -12.315 1.00 50.47 183 PRO A CA 1
ATOM 1390 C C . PRO A 1 183 ? 41.388 14.651 -12.782 1.00 50.47 183 PRO A C 1
ATOM 1392 O O . PRO A 1 183 ? 41.150 13.519 -13.196 1.00 50.47 183 PRO A O 1
ATOM 1395 N N . GLU A 1 184 ? 42.640 15.125 -12.711 1.00 52.31 184 GLU A N 1
ATOM 1396 C CA . GLU A 1 184 ? 43.817 14.274 -12.985 1.00 52.31 184 GLU A CA 1
ATOM 1397 C C . GLU A 1 184 ? 44.051 13.215 -11.895 1.00 52.31 184 GLU A C 1
ATOM 1399 O O . GLU A 1 184 ? 44.600 12.144 -12.157 1.00 52.31 184 GLU A O 1
ATOM 1404 N N . THR A 1 185 ? 43.591 13.494 -10.676 1.00 51.88 185 THR A N 1
ATOM 1405 C CA . THR A 1 185 ? 43.677 12.601 -9.514 1.00 51.88 185 THR A CA 1
ATOM 1406 C C . THR A 1 185 ? 42.517 11.606 -9.483 1.00 51.88 185 THR A C 1
ATOM 1408 O O . THR A 1 185 ? 42.671 10.485 -9.000 1.00 51.88 185 THR A O 1
ATOM 1411 N N . TRP A 1 186 ? 41.350 11.991 -10.005 1.00 49.84 186 TRP A N 1
ATOM 1412 C CA . TRP A 1 186 ? 40.153 11.156 -10.021 1.00 49.84 186 TRP A CA 1
ATOM 1413 C C . TRP A 1 186 ? 39.459 11.222 -11.388 1.00 49.84 186 TRP A C 1
ATOM 1415 O O . TRP A 1 186 ? 38.626 12.088 -11.656 1.00 49.84 186 TRP A O 1
ATOM 1425 N N . GLY A 1 187 ? 39.823 10.280 -12.260 1.00 57.25 187 GLY A N 1
ATOM 1426 C CA . GLY A 1 187 ? 39.300 10.132 -13.617 1.00 57.25 187 GLY A CA 1
ATOM 1427 C C . GLY A 1 187 ? 39.983 8.978 -14.367 1.00 57.25 187 GLY A C 1
ATOM 1428 O O . GLY A 1 187 ? 40.915 8.370 -13.831 1.00 57.25 187 GLY A O 1
ATOM 1429 N N . PRO A 1 188 ? 39.537 8.635 -15.593 1.00 52.28 188 PRO A N 1
ATOM 1430 C CA . PRO A 1 188 ? 40.198 7.627 -16.418 1.00 52.28 188 PRO A CA 1
ATOM 1431 C C . PRO A 1 188 ? 41.645 8.046 -16.690 1.00 52.28 188 PRO A C 1
ATOM 1433 O O . PRO A 1 188 ? 41.892 9.046 -17.366 1.00 52.28 188 PRO A O 1
ATOM 1436 N N . ARG A 1 189 ? 42.604 7.302 -16.134 1.00 57.94 189 ARG A N 1
ATOM 1437 C CA . ARG A 1 189 ? 44.025 7.621 -16.282 1.00 57.94 189 ARG A CA 1
ATOM 1438 C C . ARG A 1 189 ? 44.563 7.120 -17.630 1.00 57.94 189 ARG A C 1
ATOM 1440 O O . ARG A 1 189 ? 44.040 6.142 -18.170 1.00 57.94 189 ARG A O 1
ATOM 1447 N N . PRO A 1 190 ? 45.619 7.750 -18.178 1.00 60.53 190 PRO A N 1
ATOM 1448 C CA . PRO A 1 190 ? 46.296 7.247 -19.367 1.00 60.53 190 PRO A CA 1
ATOM 1449 C C . PRO A 1 190 ? 46.729 5.777 -19.189 1.00 60.53 190 PRO A C 1
ATOM 1451 O O . PRO A 1 190 ? 47.160 5.408 -18.086 1.00 60.53 190 PRO A O 1
ATOM 1454 N N . PRO A 1 191 ? 46.653 4.937 -20.241 1.00 54.91 191 PRO A N 1
ATOM 1455 C CA . PRO A 1 191 ? 47.064 3.536 -20.164 1.00 54.91 191 PRO A CA 1
ATOM 1456 C C . PRO A 1 191 ? 48.523 3.405 -19.701 1.00 54.91 191 PRO A C 1
ATOM 1458 O O . PRO A 1 191 ? 49.410 4.023 -20.285 1.00 54.91 191 PRO A O 1
ATOM 1461 N N . GLY A 1 192 ? 48.774 2.600 -18.661 1.00 65.12 192 GLY A N 1
ATOM 1462 C CA . GLY A 1 192 ? 50.119 2.353 -18.113 1.00 65.12 192 GLY A CA 1
ATOM 1463 C C . GLY A 1 192 ? 50.517 3.212 -16.904 1.00 65.12 192 GLY A C 1
ATOM 1464 O O . GLY A 1 192 ? 51.658 3.136 -16.454 1.00 65.12 192 GLY A O 1
ATOM 1465 N N . SER A 1 193 ? 49.601 4.015 -16.358 1.00 64.25 193 SER A N 1
ATOM 1466 C CA . SER A 1 193 ? 49.838 4.764 -15.117 1.00 64.25 193 SER A CA 1
ATOM 1467 C C . SER A 1 193 ? 49.694 3.871 -13.865 1.00 64.25 193 SER A C 1
ATOM 1469 O O . SER A 1 193 ? 48.756 3.074 -13.792 1.00 64.25 193 SER A O 1
ATOM 1471 N N . PRO A 1 194 ? 50.591 3.985 -12.865 1.00 63.09 194 PRO A N 1
ATOM 1472 C CA . PRO A 1 194 ? 50.560 3.157 -11.655 1.00 63.09 194 PRO A CA 1
ATOM 1473 C C . PRO A 1 194 ? 49.331 3.468 -10.797 1.00 63.09 194 PRO A C 1
ATOM 1475 O O . PRO A 1 194 ? 48.972 4.637 -10.654 1.00 63.09 194 PRO A O 1
ATOM 1478 N N . ASP A 1 195 ? 48.682 2.436 -10.253 1.00 58.50 195 ASP A N 1
ATOM 1479 C CA . ASP A 1 195 ? 47.453 2.589 -9.466 1.00 58.50 195 ASP A CA 1
ATOM 1480 C C . ASP A 1 195 ? 47.654 3.460 -8.215 1.00 58.50 195 ASP A C 1
ATOM 1482 O O . ASP A 1 195 ? 48.668 3.313 -7.529 1.00 58.50 195 ASP A O 1
ATOM 1486 N N . PRO A 1 196 ? 46.726 4.394 -7.919 1.00 57.56 196 PRO A N 1
ATOM 1487 C CA . PRO A 1 196 ? 46.859 5.280 -6.778 1.00 57.56 196 PRO A CA 1
ATOM 1488 C C . PRO A 1 196 ? 46.670 4.500 -5.480 1.00 57.56 196 PRO A C 1
ATOM 1490 O O . PRO A 1 196 ? 45.817 3.617 -5.388 1.00 57.56 196 PRO A O 1
ATOM 1493 N N . ASP A 1 197 ? 47.448 4.873 -4.466 1.00 60.75 197 ASP A N 1
ATOM 1494 C CA . ASP A 1 197 ? 47.298 4.351 -3.111 1.00 60.75 197 ASP A CA 1
ATOM 1495 C C . ASP A 1 197 ? 45.957 4.837 -2.521 1.00 60.75 197 ASP A C 1
ATOM 1497 O O . ASP A 1 197 ? 45.779 6.047 -2.330 1.00 60.75 197 ASP A O 1
ATOM 1501 N N . PRO A 1 198 ? 45.005 3.932 -2.224 1.00 53.50 198 PRO A N 1
ATOM 1502 C CA . PRO A 1 198 ? 43.686 4.296 -1.714 1.00 53.50 198 PRO A CA 1
ATOM 1503 C C . PRO A 1 198 ? 43.714 4.908 -0.303 1.00 53.50 198 PRO A C 1
ATOM 1505 O O . PRO A 1 198 ? 42.678 5.375 0.165 1.00 53.50 198 PRO A O 1
ATOM 1508 N N . LEU A 1 199 ? 44.865 4.913 0.380 1.00 50.66 199 LEU A N 1
ATOM 1509 C CA . LEU A 1 199 ? 45.024 5.446 1.738 1.00 50.66 199 LEU A CA 1
ATOM 1510 C C . LEU A 1 199 ? 45.797 6.773 1.797 1.00 50.66 199 LEU A C 1
ATOM 1512 O O . LEU A 1 199 ? 46.067 7.278 2.890 1.00 50.66 199 LEU A O 1
ATOM 1516 N N . ALA A 1 200 ? 46.144 7.367 0.651 1.00 52.53 200 ALA A N 1
ATOM 1517 C CA . ALA A 1 200 ? 46.860 8.637 0.624 1.00 52.53 200 ALA A CA 1
ATOM 1518 C C . ALA A 1 200 ? 45.989 9.804 1.155 1.00 52.53 200 ALA A C 1
ATOM 1520 O O . ALA A 1 200 ? 44.837 9.961 0.741 1.00 52.53 200 ALA A O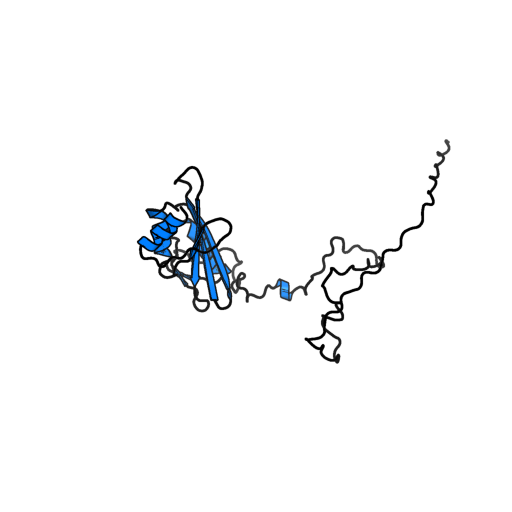 1
ATOM 1521 N N . PRO A 1 201 ? 46.515 10.666 2.049 1.00 46.34 201 PRO A N 1
ATOM 1522 C CA . PRO A 1 201 ? 45.752 11.775 2.614 1.00 46.34 201 PRO A CA 1
ATOM 1523 C C . PRO A 1 201 ? 45.470 12.863 1.567 1.00 46.34 201 PRO A C 1
ATOM 1525 O O . PRO A 1 201 ? 46.369 13.310 0.852 1.00 46.34 201 PRO A O 1
ATOM 1528 N N . ALA A 1 202 ? 44.221 13.334 1.510 1.00 47.34 202 ALA A N 1
ATOM 1529 C CA . ALA A 1 202 ? 43.810 14.411 0.613 1.00 47.34 202 ALA A CA 1
ATOM 1530 C C . ALA A 1 202 ? 44.517 15.729 0.979 1.00 47.34 202 ALA A C 1
ATOM 1532 O O . ALA A 1 202 ? 44.339 16.259 2.078 1.00 47.34 202 ALA A O 1
ATOM 1533 N N . GLN A 1 203 ? 45.312 16.282 0.060 1.00 48.09 203 GLN A N 1
ATOM 1534 C CA . GLN A 1 203 ? 45.936 17.589 0.263 1.00 48.09 203 GLN A CA 1
ATOM 1535 C C . GLN A 1 203 ? 44.888 18.694 0.095 1.00 48.09 203 GLN A C 1
ATOM 1537 O O . GLN A 1 203 ? 44.309 18.869 -0.976 1.00 48.09 203 GLN A O 1
ATOM 1542 N N . ALA A 1 204 ? 44.639 19.451 1.164 1.00 37.91 204 ALA A N 1
ATOM 1543 C CA . ALA A 1 204 ? 43.772 20.619 1.109 1.00 37.91 204 ALA A CA 1
ATOM 1544 C C . ALA A 1 204 ? 44.409 21.710 0.233 1.00 37.91 204 ALA A C 1
ATOM 1546 O O . ALA A 1 204 ? 45.563 22.091 0.436 1.00 37.91 204 ALA A O 1
ATOM 1547 N N . ALA A 1 205 ? 43.647 22.244 -0.724 1.00 43.78 205 ALA A N 1
ATOM 1548 C CA . ALA A 1 205 ? 44.087 23.374 -1.530 1.00 43.78 205 ALA A CA 1
ATOM 1549 C C . ALA A 1 205 ? 44.272 24.614 -0.636 1.00 43.78 205 ALA A C 1
ATOM 1551 O O . ALA A 1 205 ? 43.320 25.100 -0.023 1.00 43.78 205 ALA A O 1
ATOM 1552 N N . ALA A 1 206 ? 45.497 25.135 -0.557 1.00 41.47 206 ALA A N 1
ATOM 1553 C CA . ALA A 1 206 ? 45.777 26.375 0.155 1.00 41.47 206 ALA A CA 1
ATOM 1554 C C . ALA A 1 206 ? 45.151 27.564 -0.593 1.00 41.47 206 ALA A C 1
ATOM 1556 O O . ALA A 1 206 ? 45.479 27.827 -1.750 1.00 41.47 206 ALA A O 1
ATOM 1557 N N . THR A 1 207 ? 44.265 28.306 0.071 1.00 39.31 207 THR A N 1
ATOM 1558 C CA . THR A 1 207 ? 43.678 29.538 -0.471 1.00 39.31 207 THR A CA 1
ATOM 1559 C C . THR A 1 207 ? 44.753 30.629 -0.556 1.00 39.31 207 THR A C 1
ATOM 1561 O O . THR A 1 207 ? 45.258 31.049 0.489 1.00 39.31 207 THR A O 1
ATOM 1564 N N . PRO A 1 208 ? 45.117 31.145 -1.745 1.00 40.84 208 PRO A N 1
ATOM 1565 C CA . PRO A 1 208 ? 46.093 32.222 -1.823 1.00 40.84 208 PRO A CA 1
ATOM 1566 C C . PRO A 1 208 ? 45.461 33.544 -1.361 1.00 40.84 208 PRO A C 1
ATOM 1568 O O . PRO A 1 208 ? 44.331 33.881 -1.724 1.00 40.84 208 PRO A O 1
ATOM 1571 N N . ALA A 1 209 ? 46.199 34.307 -0.552 1.00 41.44 209 ALA A N 1
ATOM 1572 C CA . ALA A 1 209 ? 45.750 35.593 -0.031 1.00 41.44 209 ALA A CA 1
ATOM 1573 C C . ALA A 1 209 ? 45.469 36.598 -1.166 1.00 41.44 209 ALA A C 1
ATOM 1575 O O . ALA A 1 209 ? 46.280 36.804 -2.069 1.00 41.44 209 ALA A O 1
ATOM 1576 N N . ARG A 1 210 ? 44.305 37.252 -1.103 1.00 35.94 210 ARG A N 1
ATOM 1577 C CA . ARG A 1 210 ? 43.860 38.258 -2.078 1.00 35.94 210 ARG A CA 1
ATOM 1578 C C . ARG A 1 210 ? 44.731 39.524 -1.980 1.00 35.94 210 ARG A C 1
ATOM 1580 O O . ARG A 1 210 ? 44.796 40.104 -0.895 1.00 35.94 210 ARG A O 1
ATOM 1587 N N . PRO A 1 211 ? 45.332 40.031 -3.074 1.00 39.34 211 PRO A N 1
ATOM 1588 C CA . PRO A 1 211 ? 46.091 41.273 -3.010 1.00 39.34 211 PRO A CA 1
ATOM 1589 C C . PRO A 1 211 ? 45.143 42.468 -2.839 1.00 39.34 211 PRO A C 1
ATOM 1591 O O . PRO A 1 211 ? 44.143 42.602 -3.552 1.00 39.34 211 PRO A O 1
ATOM 1594 N N . ARG A 1 212 ? 45.450 43.347 -1.876 1.00 38.84 212 ARG A N 1
ATOM 1595 C CA . ARG A 1 212 ? 44.748 44.624 -1.680 1.00 38.84 212 ARG A CA 1
ATOM 1596 C C . ARG A 1 212 ? 45.033 45.541 -2.875 1.00 38.84 212 ARG A C 1
ATOM 1598 O O . ARG A 1 212 ? 46.188 45.828 -3.169 1.00 38.84 212 ARG A O 1
ATOM 1605 N N . ARG A 1 213 ? 43.983 46.004 -3.564 1.00 41.62 213 ARG A N 1
ATOM 1606 C CA . ARG A 1 213 ? 44.099 47.004 -4.640 1.00 41.62 213 ARG A CA 1
ATOM 1607 C C . ARG A 1 213 ? 44.533 48.355 -4.058 1.00 41.62 213 ARG A C 1
ATOM 1609 O O . ARG A 1 213 ? 43.913 48.827 -3.109 1.00 41.62 213 ARG A O 1
ATOM 1616 N N . ALA A 1 214 ? 45.555 48.970 -4.653 1.00 41.03 214 ALA A N 1
ATOM 1617 C CA . ALA A 1 214 ? 45.925 50.363 -4.404 1.00 41.03 214 ALA A CA 1
ATOM 1618 C C . ALA A 1 214 ? 44.920 51.329 -5.066 1.00 41.03 214 ALA A C 1
ATOM 1620 O O . ALA A 1 214 ? 44.248 50.975 -6.037 1.00 41.03 214 ALA A O 1
ATOM 1621 N N . GLY A 1 215 ? 44.778 52.519 -4.479 1.00 37.69 215 GLY A N 1
ATOM 1622 C CA . GLY A 1 215 ? 43.715 53.484 -4.761 1.00 37.69 215 GLY A CA 1
ATOM 1623 C C . GLY A 1 215 ? 43.762 54.142 -6.147 1.00 37.69 215 GLY A C 1
ATOM 1624 O O . GLY A 1 215 ? 44.814 54.547 -6.615 1.00 37.69 215 GLY A O 1
ATOM 1625 N N . ALA A 1 216 ? 42.564 54.234 -6.732 1.00 43.75 216 ALA A N 1
ATOM 1626 C CA . ALA A 1 216 ? 42.018 55.190 -7.703 1.00 43.75 216 ALA A CA 1
ATOM 1627 C C . ALA A 1 216 ? 42.936 55.920 -8.710 1.00 43.75 216 ALA A C 1
ATOM 1629 O O . ALA A 1 216 ? 43.652 56.844 -8.350 1.00 43.75 216 ALA A O 1
ATOM 1630 N N . GLU A 1 217 ? 42.648 55.708 -10.001 1.00 38.44 217 GLU A N 1
ATOM 1631 C CA . GLU A 1 217 ? 42.656 56.786 -10.999 1.00 38.44 217 GLU A CA 1
ATOM 1632 C C . GLU A 1 217 ? 41.271 56.887 -11.655 1.00 38.44 217 GLU A C 1
ATOM 1634 O O . GLU A 1 217 ? 40.703 55.927 -12.183 1.00 38.44 217 GLU A O 1
ATOM 1639 N N . ARG A 1 218 ? 40.679 58.073 -11.525 1.00 40.78 218 ARG A N 1
ATOM 1640 C CA . ARG A 1 218 ? 39.318 58.423 -11.930 1.00 40.78 218 ARG A CA 1
ATOM 1641 C C . ARG A 1 218 ? 39.310 58.657 -13.445 1.00 40.78 218 ARG A C 1
ATOM 1643 O O . ARG A 1 218 ? 39.903 59.623 -13.907 1.00 40.78 218 ARG A O 1
ATOM 1650 N N . ARG A 1 219 ? 38.629 57.808 -14.224 1.00 41.34 219 ARG A N 1
ATOM 1651 C CA . ARG A 1 219 ? 38.420 58.048 -15.666 1.00 41.34 219 ARG A CA 1
ATOM 1652 C C . ARG A 1 219 ? 37.585 59.319 -15.870 1.00 41.34 219 ARG A C 1
ATOM 1654 O O . ARG A 1 219 ? 36.444 59.389 -15.413 1.00 41.34 219 ARG 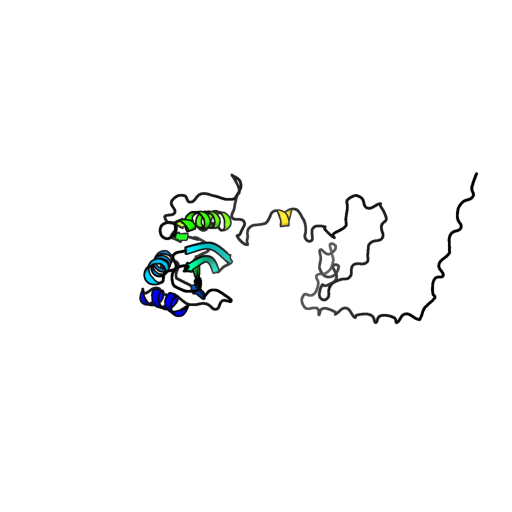A O 1
ATOM 1661 N N . THR A 1 220 ? 38.145 60.311 -16.552 1.00 39.03 220 THR A N 1
ATOM 1662 C CA . THR A 1 220 ? 37.438 61.498 -17.047 1.00 39.03 220 THR A CA 1
ATOM 1663 C C . THR A 1 220 ? 36.535 61.125 -18.225 1.00 39.03 220 THR A C 1
ATOM 1665 O O . THR A 1 220 ? 36.911 60.358 -19.108 1.00 39.03 220 THR A O 1
ATOM 1668 N N . ARG A 1 221 ? 35.303 61.643 -18.208 1.00 37.66 221 ARG A N 1
ATOM 1669 C CA . ARG A 1 221 ? 34.274 61.421 -19.231 1.00 37.66 221 ARG A CA 1
ATOM 1670 C C . ARG A 1 221 ? 34.510 62.415 -20.373 1.00 37.66 221 ARG A C 1
ATOM 1672 O O . ARG A 1 221 ? 34.391 63.612 -20.144 1.00 37.66 221 ARG A O 1
ATOM 1679 N N . GLN A 1 222 ? 34.859 61.936 -21.568 1.00 41.81 222 GLN A N 1
ATOM 1680 C CA . GLN A 1 222 ? 34.892 62.774 -22.773 1.00 41.81 222 GLN A CA 1
ATOM 1681 C C . GLN A 1 222 ? 33.460 63.139 -23.189 1.00 41.81 222 GLN A C 1
ATOM 1683 O O . GLN A 1 222 ? 32.580 62.278 -23.242 1.00 41.81 222 GLN A O 1
ATOM 1688 N N . GLN A 1 223 ? 33.239 64.429 -23.426 1.00 36.62 223 GLN A N 1
ATOM 1689 C CA . GLN A 1 223 ? 31.996 65.020 -23.912 1.00 36.62 223 GLN A CA 1
ATOM 1690 C C . GLN A 1 223 ? 32.057 65.040 -25.448 1.00 36.62 223 GLN A C 1
ATOM 1692 O O . GLN A 1 223 ? 33.092 65.399 -26.001 1.00 36.62 223 GLN A O 1
ATOM 1697 N N . ALA A 1 224 ? 31.002 64.579 -26.121 1.00 43.62 224 ALA A N 1
ATOM 1698 C CA . ALA A 1 224 ? 30.927 64.537 -27.582 1.00 43.62 224 ALA A CA 1
ATOM 1699 C C . ALA A 1 224 ? 30.379 65.865 -28.129 1.00 43.62 224 ALA A C 1
ATOM 1701 O O . ALA A 1 224 ? 29.384 66.363 -27.598 1.00 43.62 224 ALA A O 1
ATOM 1702 N N . ASP A 1 225 ? 31.002 66.401 -29.181 1.00 44.09 225 ASP A N 1
ATOM 1703 C CA . ASP A 1 225 ? 30.522 67.591 -29.894 1.00 44.09 225 ASP A CA 1
ATOM 1704 C C . ASP A 1 225 ? 29.391 67.248 -30.888 1.00 44.09 225 ASP A C 1
ATOM 1706 O O . ASP A 1 225 ? 29.396 66.160 -31.477 1.00 44.09 225 ASP A O 1
ATOM 1710 N N . PRO A 1 226 ? 28.405 68.147 -31.084 1.00 49.06 226 PRO A N 1
ATOM 1711 C CA . PRO A 1 226 ? 27.270 67.921 -31.977 1.00 49.06 226 PRO A CA 1
ATOM 1712 C C . PRO A 1 226 ? 27.615 68.142 -33.468 1.00 49.06 226 PRO A C 1
ATOM 1714 O O . PRO A 1 226 ? 28.558 68.868 -33.787 1.00 49.06 226 PRO A O 1
ATOM 1717 N N . PRO A 1 227 ? 26.846 67.533 -34.395 1.00 53.22 227 PRO A N 1
ATOM 1718 C CA . PRO A 1 227 ? 27.137 67.560 -35.829 1.00 53.22 227 PRO A CA 1
ATOM 1719 C C . PRO A 1 227 ? 26.813 68.920 -36.489 1.00 53.22 227 PRO A C 1
ATOM 1721 O O . PRO A 1 227 ? 25.904 69.615 -36.024 1.00 53.22 227 PRO A O 1
ATOM 1724 N N . PRO A 1 228 ? 27.505 69.296 -37.587 1.00 48.41 228 PRO A N 1
ATOM 1725 C CA . PRO A 1 228 ? 27.238 70.534 -38.318 1.00 48.41 228 PRO A CA 1
ATOM 1726 C C . PRO A 1 228 ? 25.970 70.450 -39.182 1.00 48.41 228 PRO A C 1
ATOM 1728 O O . PRO A 1 228 ? 25.597 69.373 -39.648 1.00 48.41 228 PRO A O 1
ATOM 1731 N N . GLN A 1 229 ? 25.319 71.600 -39.383 1.00 45.72 229 GLN A N 1
ATOM 1732 C CA . GLN A 1 229 ? 24.158 71.770 -40.261 1.00 45.72 229 GLN A CA 1
ATOM 1733 C C . GLN A 1 229 ? 24.562 72.276 -41.656 1.00 45.72 229 GLN A C 1
ATOM 1735 O O . GLN A 1 229 ? 25.458 73.113 -41.750 1.00 45.72 229 GLN A O 1
ATOM 1740 N N . GLU A 1 230 ? 23.809 71.776 -42.648 1.00 39.78 230 GLU A N 1
ATOM 1741 C CA . GLU A 1 230 ? 23.832 71.965 -44.120 1.00 39.78 230 GLU A CA 1
ATOM 1742 C C . GLU A 1 230 ? 25.022 71.407 -44.918 1.00 39.78 230 GLU A C 1
ATOM 1744 O O . GLU A 1 230 ? 26.166 71.894 -44.789 1.00 39.78 230 GLU A O 1
#

Sequence (230 aa):
MSHDALDALTSAGIAATAADSFGPVTIDVPAASWVAAHEVLRDAVGFTFFDFLSAADELTDGFRVVSHLADFWGGSHVEHVLVRTLIPRDKPVLATLSEVYAGANWHERETFEMFGVTFEGHPNLIPLLLPDGFEGNPLRKEFILASRVAKPWPGAKEPGESDHAPAGAPSRRRTLPPGVPDPETWGPRPPGSPDPDPLAPAQAAATPARPRRAGAERRTRQQADPPPQE

Secondary structure (DSSP, 8-state):
-HHHHHHHHHHTT---EEE--SSSEEEE--GGGHHHHHHHIIIII---EEEEEEEEE-GGG-EEEEEEEEESSSSSS-EEEEEEEEE-SSS-EEE--TTT-TTHHHHHHHHHHHH--EEET-TT----SSPTT--S-TTSTTS--HHHHHSPSSPS--TT--TTPPTTPPPP-PPPPTTPPPTTTSS-PPTTPPPP-TTPPPPPPPPPPPPPPPP------PPPPPPPP-